Protein AF-A0A959PA75-F1 (afdb_monomer)

Secondary structure (DSSP, 8-state):
---------------------EEEEEEEESS---TT-SEEE---TT--TT-------TTPPSEEEEEEEEEEETTS-B-PPEEEEEEE--EEEEEEEESS---TT-SEEEPP-TT---S-S------TTPPSEEEEEEEEEEETTSPBPPPEEEEEEEPPPEEEEEEEESS---TT-SEEEEPPTT--SS--------TTPPSEEEEEEEEEEETTS-B-PPEEEEEEEPP-EEEEEEEESS---TT-SEE--SEE-BSS-EE------TTPPSEEEEEEEEEEETTSPBPPPEEEEEEEPP--S----TT--S-SSB-SHHHHHHHHHSTT-BS-TTT-SSSSSB-SHHHHHHHHHHTT-B--

Radius of gyration: 45.68 Å; Cα contacts (8 Å, |Δi|>4): 609; chains: 1; bounding box: 95×102×105 Å

Foldseek 3Di:
DDDDDDDDDDPPPPPPPPQFWFPWKFKDKADDPDDPPGHTFDDPGRDHPPDPTDDFPPPPDFAKIKMWMWTATDVGDIDDIDIDIDGQWAFDWKFKDKADDPDPPPGHTFDDPDDDRDPPDDTDDDCPPPAFAKIKMWMWTATPVRDIDPIDIDIDGDQFQWFKKFKDKADDPDDPPGHIDGDDRVDSDPPDDDDDDPPPPDFAKMKMWMWTATPVRDIDDIDIDIDGHHWKWDWKFKDKADDPDPPPHHTQPLWDIGSDIAGLDDDDCPPPDFAKIKMWMWTATPVRDIDDIDIDIDGDHPCPQFPPDLQPLVPPFAREPVSVVVLVVCAQPFQDSSQQSPSNRGSYVVSVVVSVVRHGDGGD

pLDDT: mean 82.26, std 15.4, range [30.56, 97.44]

Nearest PDB structures (foldseek):
  7zn2-assembly1_c  TM=1.995E-01  e=6.484E-03  Escherichia phage T5
  8hqz-assembly1_A  TM=2.188E-01  e=8.418E-03  Escherichia phage DT57C
  8gum-assembly1_B  TM=1.714E-01  e=9.344E-03  Vibrio campbellii ATCC BAA-1116
  8gul-assembly1_B  TM=1.871E-01  e=4.029E-02  Vibrio campbellii ATCC BAA-1116
  6u4z-assembly1_A  TM=4.065E-01  e=2.018E+00  Bacteroides thetaiotaomicron

Mean predicted aligned error: 17.25 Å

Solvent-accessible surface area (backbone atoms only — not comparable to full-atom values): 22768 Å² total; per-residue (Å²): 132,92,82,90,86,82,83,86,81,84,83,76,83,73,81,73,80,70,75,73,39,43,69,45,39,32,36,38,67,72,59,85,75,50,93,95,60,46,53,71,48,93,71,64,90,74,38,55,92,83,63,90,74,90,76,86,69,81,92,63,67,73,44,81,41,39,41,36,37,36,41,23,36,74,88,75,50,69,55,73,76,47,76,46,82,44,75,42,59,51,73,73,45,37,27,35,39,67,76,56,87,74,51,94,91,58,47,50,77,46,89,74,78,88,83,70,68,59,86,90,55,91,78,88,74,87,63,83,94,58,70,48,44,84,42,38,40,36,37,34,41,23,35,76,89,69,48,69,52,75,76,48,76,45,81,44,76,43,80,55,63,62,50,35,31,30,34,44,65,75,58,87,74,52,93,91,58,46,53,74,46,80,52,61,87,87,57,95,62,93,82,73,89,77,91,76,89,64,84,91,63,67,62,44,84,43,38,43,35,37,32,44,24,35,77,85,73,49,66,58,75,74,45,76,46,82,45,74,40,72,64,32,35,69,46,35,30,35,44,64,78,60,86,72,50,93,92,57,48,50,73,52,82,39,60,50,65,29,85,63,71,54,69,58,62,84,80,83,62,83,93,59,72,62,43,84,44,36,46,32,42,30,42,25,30,75,86,72,50,68,52,78,67,47,74,48,80,46,73,44,69,72,87,66,85,55,54,84,47,88,54,38,74,81,70,81,47,46,20,47,73,71,24,50,51,56,42,59,72,46,58,73,36,68,73,50,57,89,60,26,73,81,56,81,47,54,22,45,71,69,26,51,51,56,42,60,73,47,56,75,40,70,51,95

Sequence (364 aa):
MKRIIIMVVTVALAHLANAQIIDQFEYFWDSDPGVGLATAVSIPPGSTLDANIPISTAGLSEGTHQLGTRVKLQGGSWGITRTNLVYVRHINQAEYFWDADPGVGNGTPVTLNTTDLNIDTDLAVSSAGISGGKHQLGIRIKGADGAWSPVRWTTVHVQGEFYEGEYFWDTDPGVGNGVAFTLSSEFQFMDQSISVDNTGLTSGLHKLYMRVRTKNGSFGTTYERSIYIARTIVGGEYFWDTDPGVGNGEPLNTLNAGTTAQTCDVVSTVGIAPGEHYLYVRTVSDDNVWSVPSRIQMTVTPNDIVVGCPGDYNRDGTIDTSDLLIFLGGFGSSGECTVDLNGDFVVDTSDLLMFLSAFGSICE

Structure (mmCIF, N/CA/C/O backbone):
data_AF-A0A959PA75-F1
#
_entry.id   AF-A0A959PA75-F1
#
loop_
_atom_site.group_PDB
_atom_site.id
_atom_site.type_symbol
_atom_site.label_atom_id
_atom_site.label_alt_id
_atom_site.label_comp_id
_atom_site.label_asym_id
_atom_site.label_entity_id
_atom_site.label_seq_id
_atom_site.pdbx_PDB_ins_code
_atom_site.Cartn_x
_atom_site.Cartn_y
_atom_site.Cartn_z
_atom_site.occupancy
_atom_site.B_iso_or_equiv
_atom_site.auth_seq_id
_atom_site.auth_comp_id
_atom_site.auth_asym_id
_atom_site.auth_atom_id
_atom_site.pdbx_PDB_model_num
ATOM 1 N N . MET A 1 1 ? -46.349 81.679 4.095 1.00 34.25 1 MET A N 1
ATOM 2 C CA . MET A 1 1 ? -45.072 81.072 3.653 1.00 34.25 1 MET A CA 1
ATOM 3 C C . MET A 1 1 ? -44.345 80.539 4.883 1.00 34.25 1 MET A C 1
ATOM 5 O O . MET A 1 1 ? -44.161 81.337 5.781 1.00 34.25 1 MET A O 1
ATOM 9 N N . LYS A 1 2 ? -43.989 79.236 4.892 1.00 34.00 2 LYS A N 1
ATOM 10 C CA . LYS A 1 2 ? -42.803 78.582 5.515 1.00 34.00 2 LYS A CA 1
ATOM 11 C C . LYS A 1 2 ? -42.466 78.975 6.988 1.00 34.00 2 LYS A C 1
ATOM 13 O O . LYS A 1 2 ? -42.193 80.130 7.246 1.00 34.00 2 LYS A O 1
ATOM 18 N N . ARG A 1 3 ? -42.337 78.088 7.987 1.00 31.52 3 ARG A N 1
ATOM 19 C CA . ARG A 1 3 ? -41.825 76.703 8.017 1.00 31.52 3 ARG A CA 1
ATOM 20 C C . ARG A 1 3 ? -42.372 75.905 9.214 1.00 31.52 3 ARG A C 1
ATOM 22 O O . ARG A 1 3 ? -42.590 76.445 10.289 1.00 31.52 3 ARG A O 1
ATOM 29 N N . ILE A 1 4 ? -42.484 74.602 8.973 1.00 33.75 4 ILE A N 1
ATOM 30 C CA . ILE A 1 4 ? -42.645 73.476 9.899 1.00 33.75 4 ILE A CA 1
ATOM 31 C C . ILE A 1 4 ? -41.335 73.242 10.666 1.00 33.75 4 ILE A C 1
ATOM 33 O O . ILE A 1 4 ? -40.309 73.132 10.000 1.00 33.75 4 ILE A O 1
ATOM 37 N N . ILE A 1 5 ? -41.400 73.085 11.996 1.00 33.28 5 ILE A N 1
ATOM 38 C CA . ILE A 1 5 ? -40.606 72.134 12.806 1.00 33.28 5 ILE A CA 1
ATOM 39 C C . ILE A 1 5 ? -41.465 71.778 14.036 1.00 33.28 5 ILE A C 1
ATOM 41 O O . ILE A 1 5 ? -41.606 72.602 14.933 1.00 33.28 5 ILE A O 1
ATOM 45 N N . ILE A 1 6 ? -42.041 70.572 14.094 1.00 33.22 6 ILE A N 1
ATOM 46 C CA . ILE A 1 6 ? -42.446 69.953 15.367 1.00 33.22 6 ILE A CA 1
ATOM 47 C C . ILE A 1 6 ? -41.739 68.609 15.456 1.00 33.22 6 ILE A C 1
ATOM 49 O O . ILE A 1 6 ? -41.797 67.780 14.550 1.00 33.22 6 ILE A O 1
ATOM 53 N N . MET A 1 7 ? -41.001 68.492 16.549 1.00 30.56 7 MET A N 1
ATOM 54 C CA . MET A 1 7 ? -40.094 67.425 16.909 1.00 30.56 7 MET A CA 1
ATOM 55 C C . MET A 1 7 ? -40.880 66.198 17.391 1.00 30.56 7 MET A C 1
ATOM 57 O O . MET A 1 7 ? -41.842 66.306 18.147 1.00 30.56 7 MET A O 1
ATOM 61 N N . VAL A 1 8 ? -40.425 65.053 16.896 1.00 35.44 8 VAL A N 1
ATOM 62 C CA . VAL A 1 8 ? -40.714 63.657 17.253 1.00 35.44 8 VAL A CA 1
ATOM 63 C C . VAL A 1 8 ? -40.822 63.436 18.766 1.00 35.44 8 VAL A C 1
ATOM 65 O O . VAL A 1 8 ? -39.946 63.921 19.463 1.00 35.44 8 VAL A O 1
ATOM 68 N N . VAL A 1 9 ? -41.783 62.624 19.237 1.00 32.09 9 VAL A N 1
ATOM 69 C CA . VAL A 1 9 ? -41.516 61.408 20.046 1.00 32.09 9 VAL A CA 1
ATOM 70 C C . VAL A 1 9 ? -42.683 60.428 19.875 1.00 32.09 9 VAL A C 1
ATOM 72 O O . VAL A 1 9 ? -43.736 60.544 20.495 1.00 32.09 9 VAL A O 1
ATOM 75 N N . THR A 1 10 ? -42.475 59.428 19.026 1.00 33.12 10 THR A N 1
ATOM 76 C CA . THR A 1 10 ? -43.203 58.157 19.053 1.00 33.12 10 THR A CA 1
ATOM 77 C C . THR A 1 10 ? -42.831 57.406 20.330 1.00 33.12 10 THR A C 1
ATOM 79 O O . THR A 1 10 ? -41.708 56.915 20.446 1.00 33.12 10 THR A O 1
ATOM 82 N N . VAL A 1 11 ? -43.756 57.294 21.286 1.00 34.91 11 VAL A N 1
ATOM 83 C CA . VAL A 1 11 ? -43.634 56.327 22.387 1.00 34.91 11 VAL A CA 1
ATOM 84 C C . VAL A 1 11 ? -43.935 54.950 21.804 1.00 34.91 11 VAL A C 1
ATOM 86 O O . VAL A 1 11 ? -45.083 54.521 21.718 1.00 34.91 11 VAL A O 1
ATOM 89 N N . ALA A 1 12 ? -42.886 54.275 21.344 1.00 34.62 12 ALA A N 1
ATOM 90 C CA . ALA A 1 12 ? -42.926 52.844 21.122 1.00 34.62 12 ALA A CA 1
ATOM 91 C C . ALA A 1 12 ? -43.081 52.174 22.496 1.00 34.62 12 ALA A C 1
ATOM 93 O O . ALA A 1 12 ? -42.126 52.120 23.270 1.00 34.62 12 ALA A O 1
ATOM 94 N N . LEU A 1 13 ? -44.281 51.672 22.815 1.00 37.75 13 LEU A N 1
ATOM 95 C CA . LEU A 1 13 ? -44.441 50.648 23.850 1.00 37.75 13 LEU A CA 1
ATOM 96 C C . LEU A 1 13 ? -43.774 49.363 23.339 1.00 37.75 13 LEU A C 1
ATOM 98 O O . LEU A 1 13 ? -44.429 48.444 22.848 1.00 37.75 13 LEU A O 1
ATOM 102 N N . ALA A 1 14 ? -42.448 49.313 23.434 1.00 37.53 14 ALA A N 1
ATOM 103 C CA . ALA A 1 14 ? -41.715 48.066 23.387 1.00 37.53 14 ALA A CA 1
ATOM 104 C C . ALA A 1 14 ? -42.062 47.307 24.673 1.00 37.53 14 ALA A C 1
ATOM 106 O O . ALA A 1 14 ? -41.516 47.586 25.739 1.00 37.53 14 ALA A O 1
ATOM 107 N N . HIS A 1 15 ? -42.998 46.360 24.583 1.00 36.75 15 HIS A N 1
ATOM 108 C CA . HIS A 1 15 ? -43.079 45.281 25.560 1.00 36.75 15 HIS A CA 1
ATOM 109 C C . HIS A 1 15 ? -41.817 44.434 25.376 1.00 36.75 15 HIS A C 1
ATOM 111 O O . HIS A 1 15 ? -41.808 43.451 24.639 1.00 36.75 15 HIS A O 1
ATOM 117 N N . LEU A 1 16 ? -40.722 44.872 25.999 1.00 38.12 16 LEU A N 1
ATOM 118 C CA . LEU A 1 16 ? -39.560 44.036 26.233 1.00 38.12 16 LEU A CA 1
ATOM 119 C C . LEU A 1 16 ? -40.038 42.913 27.152 1.00 38.12 16 LEU A C 1
ATOM 121 O O . LEU A 1 16 ? -40.229 43.112 28.352 1.00 38.12 16 LEU A O 1
ATOM 125 N N . ALA A 1 17 ? -40.289 41.743 26.572 1.00 40.31 17 ALA A N 1
ATOM 126 C CA . ALA A 1 17 ? -40.332 40.506 27.327 1.00 40.31 17 ALA A CA 1
ATOM 127 C C . ALA A 1 17 ? -38.925 40.298 27.902 1.00 40.31 17 ALA A C 1
ATOM 129 O O . ALA A 1 17 ? -38.061 39.699 27.266 1.00 40.31 17 ALA A O 1
ATOM 130 N N . ASN A 1 18 ? -38.664 40.880 29.072 1.00 50.81 18 ASN A N 1
ATOM 131 C CA . ASN A 1 18 ? -37.459 40.576 29.823 1.00 50.81 18 ASN A CA 1
ATOM 132 C C . ASN A 1 18 ? -37.540 39.096 30.192 1.00 50.81 18 ASN A C 1
ATOM 134 O O . ASN A 1 18 ? -38.489 38.674 30.860 1.00 50.81 18 ASN A O 1
ATOM 138 N N . ALA A 1 19 ? -36.562 38.308 29.748 1.00 51.91 19 ALA A N 1
ATOM 139 C CA . ALA A 1 19 ? -36.342 36.989 30.315 1.00 51.91 19 ALA A CA 1
ATOM 140 C C . ALA A 1 19 ? -36.266 37.144 31.843 1.00 51.91 19 ALA A C 1
ATOM 142 O O . ALA A 1 19 ? -35.613 38.064 32.338 1.00 51.91 19 ALA A O 1
ATOM 143 N N . GLN A 1 20 ? -36.986 36.308 32.591 1.00 61.38 20 GLN A N 1
ATOM 144 C CA . GLN A 1 20 ? -36.975 36.370 34.051 1.00 61.38 20 GLN A CA 1
ATOM 145 C C . GLN A 1 20 ? -35.588 35.961 34.554 1.00 61.38 20 GLN A C 1
ATOM 147 O O . GLN A 1 20 ? -35.264 34.777 34.604 1.00 61.38 20 GLN A O 1
ATOM 152 N N . ILE A 1 21 ? -34.764 36.957 34.885 1.00 69.62 21 ILE A N 1
ATOM 153 C CA . ILE A 1 21 ? -33.418 36.753 35.418 1.00 69.62 21 ILE A CA 1
ATOM 154 C C . ILE A 1 21 ? -33.535 36.279 36.866 1.00 69.62 21 ILE A C 1
ATOM 156 O O . ILE A 1 21 ? -34.189 36.924 37.696 1.00 69.62 21 ILE A O 1
ATOM 160 N N . ILE A 1 22 ? -32.891 35.151 37.156 1.00 76.25 22 ILE A N 1
ATOM 161 C CA . ILE A 1 22 ? -32.840 34.572 38.495 1.00 76.25 22 ILE A CA 1
ATOM 162 C C . ILE A 1 22 ? -31.683 35.218 39.269 1.00 76.25 22 ILE A C 1
ATOM 164 O O . ILE A 1 22 ? -30.554 35.268 38.787 1.00 76.25 22 ILE A O 1
ATOM 168 N N . ASP A 1 23 ? -31.984 35.719 40.466 1.00 80.44 23 ASP A N 1
ATOM 169 C CA . ASP A 1 23 ? -31.035 36.342 41.397 1.00 80.44 23 ASP A CA 1
ATOM 170 C C . ASP A 1 23 ? -30.518 35.325 42.429 1.00 80.44 23 ASP A C 1
ATOM 172 O O . ASP A 1 23 ? -29.339 35.318 42.771 1.00 80.44 23 ASP A O 1
ATOM 176 N N . GLN A 1 24 ? -31.390 34.428 42.913 1.00 85.75 24 GLN A N 1
ATOM 177 C CA . GLN A 1 24 ? -31.031 33.369 43.867 1.00 85.75 24 GLN A CA 1
ATOM 178 C C . GLN A 1 24 ? -31.819 32.082 43.601 1.00 85.75 24 GLN A C 1
ATOM 180 O O . GLN A 1 24 ? -32.957 32.126 43.130 1.00 85.75 24 GLN A O 1
ATOM 185 N N . PHE A 1 25 ? -31.236 30.940 43.957 1.00 88.25 25 PHE A N 1
ATOM 186 C CA . PHE A 1 25 ? -31.889 29.633 43.971 1.00 88.25 25 PHE A CA 1
ATOM 187 C C . PHE A 1 25 ? -31.701 29.001 45.349 1.00 88.25 25 PHE A C 1
ATOM 189 O O . PHE A 1 25 ? -30.606 29.063 45.911 1.00 88.25 25 PHE A O 1
ATOM 196 N N . GLU A 1 26 ? -32.743 28.372 45.883 1.00 92.38 26 GLU A N 1
ATOM 197 C CA . GLU A 1 26 ? -32.623 27.550 47.084 1.00 92.38 26 GLU A CA 1
ATOM 198 C C . GLU A 1 26 ? -33.410 26.244 46.969 1.00 92.38 26 GLU A C 1
ATOM 200 O O . GLU A 1 26 ? -34.417 26.160 46.253 1.00 92.38 26 GLU A O 1
ATOM 205 N N . TYR A 1 27 ? -32.946 25.231 47.697 1.00 93.00 27 TYR A N 1
ATOM 206 C CA . TYR A 1 27 ? -33.611 23.940 47.813 1.00 93.00 27 TYR A CA 1
ATOM 207 C C . TYR A 1 27 ? -33.681 23.459 49.262 1.00 93.00 27 TYR A C 1
ATOM 209 O O . TYR A 1 27 ? -32.894 23.874 50.113 1.00 93.00 27 TYR A O 1
ATOM 217 N N . PHE A 1 28 ? -34.622 22.561 49.536 1.00 94.06 28 PHE A N 1
ATOM 218 C CA . PHE A 1 28 ? -34.744 21.857 50.809 1.00 94.06 28 PHE A CA 1
ATOM 219 C C . PHE A 1 28 ? -35.228 20.423 50.591 1.00 94.06 28 PHE A C 1
ATOM 221 O O . PHE A 1 28 ? -35.839 20.108 49.567 1.00 94.06 28 PHE A O 1
ATOM 228 N N . TRP A 1 29 ? -34.977 19.573 51.584 1.00 94.06 29 TRP A N 1
ATOM 229 C CA . TRP A 1 29 ? -35.442 18.193 51.624 1.00 94.06 29 TRP A CA 1
ATOM 230 C C . TRP A 1 29 ? -36.510 18.024 52.708 1.00 94.06 29 TRP A C 1
ATOM 232 O O . TRP A 1 29 ? -36.320 18.454 53.845 1.00 94.06 29 TRP A O 1
ATOM 242 N N . ASP A 1 30 ? -37.622 17.395 52.334 1.00 94.44 30 ASP A N 1
ATOM 243 C CA . ASP A 1 30 ? -38.766 16.957 53.147 1.00 94.44 30 ASP A CA 1
ATOM 244 C C . ASP A 1 30 ? -39.592 18.058 53.829 1.00 94.44 30 ASP A C 1
ATOM 246 O O . ASP A 1 30 ? -40.804 18.118 53.629 1.00 94.44 30 ASP A O 1
ATOM 250 N N . SER A 1 31 ? -38.973 18.939 54.614 1.00 94.69 31 SER A N 1
ATOM 251 C CA . SER A 1 31 ? -39.661 20.020 55.326 1.00 94.69 31 SER A CA 1
ATOM 252 C C . SER A 1 31 ? -39.203 21.384 54.821 1.00 94.69 31 SER A C 1
ATOM 254 O O . SER A 1 31 ? -38.010 21.675 54.831 1.00 94.69 31 SER A O 1
ATOM 256 N N . ASP A 1 32 ? -40.149 22.247 54.433 1.00 94.38 32 ASP A N 1
ATOM 257 C CA . ASP A 1 32 ? -39.856 23.625 54.011 1.00 94.38 32 ASP A CA 1
ATOM 258 C C . ASP A 1 32 ? -39.450 24.472 55.232 1.00 94.38 32 ASP A C 1
ATOM 260 O O . ASP A 1 32 ? -40.279 24.673 56.126 1.00 94.38 32 ASP A O 1
ATOM 264 N N . PRO A 1 33 ? -38.207 24.988 55.305 1.00 93.94 33 PRO A N 1
ATOM 265 C CA . PRO A 1 33 ? -37.769 25.837 56.414 1.00 93.94 33 PRO A CA 1
ATOM 266 C C . PRO A 1 33 ? -38.348 27.259 56.343 1.00 93.94 33 PRO A C 1
ATOM 268 O O . PRO A 1 33 ? -38.128 28.059 57.250 1.00 93.94 33 PRO A O 1
ATOM 271 N N . GLY A 1 34 ? -39.089 27.588 55.283 1.00 90.94 34 GLY A N 1
ATOM 272 C CA . GLY A 1 34 ? -39.601 28.922 55.011 1.00 90.94 34 GLY A CA 1
ATOM 273 C C . GLY A 1 34 ? -38.724 29.693 54.027 1.00 90.94 34 GLY A C 1
ATOM 274 O O . GLY A 1 34 ? -37.558 29.374 53.801 1.00 90.94 34 GLY A O 1
ATOM 275 N N . VAL A 1 35 ? -39.327 30.702 53.400 1.00 90.25 35 VAL A N 1
ATOM 276 C CA . VAL A 1 35 ? -38.762 31.462 52.275 1.00 90.25 35 VAL A CA 1
ATOM 277 C C . VAL A 1 35 ? -37.456 32.174 52.645 1.00 90.25 35 VAL A C 1
ATOM 279 O O . VAL A 1 35 ? -37.433 32.972 53.579 1.00 90.25 35 VAL A O 1
ATOM 282 N N . GLY A 1 36 ? -36.387 31.926 51.880 1.00 88.81 36 GLY A N 1
ATOM 283 C CA . GLY A 1 36 ? -35.054 32.497 52.091 1.00 88.81 36 GLY A CA 1
ATOM 284 C C . GLY A 1 36 ? -34.248 31.857 53.226 1.00 88.81 36 GLY A C 1
ATOM 285 O O . GLY A 1 36 ? -33.209 32.401 53.597 1.00 88.81 36 GLY A O 1
ATOM 286 N N . LEU A 1 37 ? -34.738 30.756 53.803 1.00 91.44 37 LEU A N 1
ATOM 287 C CA . LEU A 1 37 ? -34.097 30.022 54.900 1.00 91.44 37 LEU A CA 1
ATOM 288 C C . LEU A 1 37 ? -33.627 28.622 54.483 1.00 91.44 37 LEU A C 1
ATOM 290 O O . LEU A 1 37 ? -33.140 27.868 55.326 1.00 91.44 37 LEU A O 1
ATOM 294 N N . ALA A 1 38 ? -33.801 28.250 53.212 1.00 93.62 38 ALA A N 1
ATOM 295 C CA . ALA A 1 38 ? -33.387 26.950 52.708 1.00 93.62 38 ALA A CA 1
ATOM 296 C C . ALA A 1 38 ? -31.920 26.973 52.246 1.00 93.62 38 ALA A C 1
ATOM 298 O O . ALA A 1 38 ? -31.205 27.968 52.393 1.00 93.62 38 ALA A O 1
ATOM 299 N N . THR A 1 39 ? -31.430 25.852 51.716 1.00 91.25 39 THR A N 1
ATOM 300 C CA . THR A 1 39 ? -30.047 25.755 51.247 1.00 91.25 39 THR A CA 1
ATOM 301 C C . THR A 1 39 ? -29.888 26.536 49.946 1.00 91.25 39 THR A C 1
ATOM 303 O O . THR A 1 39 ? -30.399 26.132 48.902 1.00 91.25 39 THR A O 1
ATOM 306 N N . ALA A 1 40 ? -29.172 27.660 50.006 1.00 89.31 40 ALA A N 1
ATOM 307 C CA . ALA A 1 40 ? -28.887 28.487 48.840 1.00 89.31 40 ALA A CA 1
ATOM 308 C C . ALA A 1 40 ? -27.841 27.829 47.924 1.00 89.31 40 ALA A C 1
ATOM 310 O O . ALA A 1 40 ? -26.801 27.363 48.393 1.00 89.31 40 ALA A O 1
ATOM 311 N N . VAL A 1 41 ? -28.091 27.849 46.613 1.00 85.19 41 VAL A N 1
ATOM 312 C CA . VAL A 1 41 ? -27.133 27.416 45.585 1.00 85.19 41 VAL A CA 1
ATOM 313 C C . VAL A 1 41 ? -26.714 28.626 44.765 1.00 85.19 41 VAL A C 1
ATOM 315 O O . VAL A 1 41 ? -27.553 29.395 44.291 1.00 85.19 41 VAL A O 1
ATOM 318 N N . SER A 1 42 ? -25.403 28.801 44.609 1.00 80.00 42 SER A N 1
ATOM 319 C CA . SER A 1 42 ? -24.852 29.867 43.776 1.00 80.00 42 SER A CA 1
ATOM 320 C C . SER A 1 42 ? -25.138 29.575 42.304 1.00 80.00 42 SER A C 1
ATOM 322 O O . SER A 1 42 ? -24.831 28.489 41.815 1.00 80.00 42 SER A O 1
ATOM 324 N N . ILE A 1 43 ? -25.708 30.550 41.601 1.00 76.50 43 ILE A N 1
ATOM 325 C CA . ILE A 1 43 ? -26.001 30.480 40.168 1.00 76.50 43 ILE A CA 1
ATOM 326 C C . ILE A 1 43 ? -25.267 31.615 39.435 1.00 76.50 43 ILE A C 1
ATOM 328 O O . ILE A 1 43 ? -25.109 32.701 40.001 1.00 76.50 43 ILE A O 1
ATOM 332 N N . PRO A 1 44 ? -24.806 31.410 38.188 1.00 74.94 44 PRO A N 1
ATOM 333 C CA . PRO A 1 44 ? -24.185 32.477 37.407 1.00 74.94 44 PRO A CA 1
ATOM 334 C C . PRO A 1 44 ? -25.122 33.689 37.224 1.00 74.94 44 PRO A C 1
ATOM 336 O O . PRO A 1 44 ? -26.314 33.497 36.956 1.00 74.94 44 PRO A O 1
ATOM 339 N N . PRO A 1 45 ? -24.623 34.938 37.308 1.00 66.94 45 PRO A N 1
ATOM 340 C CA . PRO A 1 45 ? -25.433 36.124 37.038 1.00 66.94 45 PRO A CA 1
ATOM 341 C C . PRO A 1 45 ? -26.050 36.077 35.634 1.00 66.94 45 PRO A C 1
ATOM 343 O O . PRO A 1 45 ? -25.347 35.820 34.658 1.00 66.94 45 PRO A O 1
ATOM 346 N N . GLY A 1 46 ? -27.356 36.335 35.523 1.00 66.06 46 GLY A N 1
ATOM 347 C CA . GLY A 1 46 ? -28.069 36.269 34.239 1.00 66.06 46 GLY A CA 1
ATOM 348 C C . GLY A 1 46 ? -28.590 34.877 33.859 1.00 66.06 46 GLY A C 1
ATOM 349 O O . GLY A 1 46 ? -29.101 34.719 32.752 1.00 66.06 46 GLY A O 1
ATOM 350 N N . SER A 1 47 ? -28.482 33.882 34.749 1.00 67.50 47 SER A N 1
ATOM 351 C CA . SER A 1 47 ? -29.013 32.532 34.511 1.00 67.50 47 SER A CA 1
ATOM 352 C C . SER A 1 47 ? -30.525 32.537 34.256 1.00 67.50 47 SER A C 1
ATOM 354 O O . SER A 1 47 ? -31.286 33.266 34.900 1.00 67.50 47 SER A O 1
ATOM 356 N N . THR A 1 48 ? -30.954 31.683 33.327 1.00 67.62 48 THR A N 1
ATOM 357 C CA . THR A 1 48 ? -32.361 31.368 33.047 1.00 67.62 48 THR A CA 1
ATOM 358 C C . THR A 1 48 ? -32.782 30.084 33.777 1.00 67.62 48 THR A C 1
ATOM 360 O O . THR A 1 48 ? -31.965 29.417 34.411 1.00 67.62 48 THR A O 1
ATOM 363 N N . LEU A 1 49 ? -34.069 29.723 33.694 1.00 61.59 49 LEU A N 1
ATOM 364 C CA . LEU A 1 49 ? -34.656 28.553 34.370 1.00 61.59 49 LEU A CA 1
ATOM 365 C C . LEU A 1 49 ? -34.092 27.191 33.900 1.00 61.59 49 LEU A C 1
ATOM 367 O O . LEU A 1 49 ? -34.338 26.190 34.563 1.00 61.59 49 LEU A O 1
ATOM 371 N N . ASP A 1 50 ? -33.319 27.155 32.810 1.00 60.06 50 ASP A N 1
ATOM 372 C CA . ASP A 1 50 ? -32.758 25.928 32.216 1.00 60.06 50 ASP A CA 1
ATOM 373 C C . ASP A 1 50 ? -31.328 25.607 32.699 1.00 60.06 50 ASP A C 1
ATOM 375 O O . ASP A 1 50 ? -30.615 24.806 32.094 1.00 60.06 50 ASP A O 1
ATOM 379 N N . ALA A 1 51 ? -30.870 26.236 33.784 1.00 63.19 51 ALA A N 1
ATOM 380 C CA . ALA A 1 51 ? -29.572 25.919 34.368 1.00 63.19 51 ALA A CA 1
ATOM 381 C C . ALA A 1 51 ? -29.573 24.508 34.988 1.00 63.19 51 ALA A C 1
ATOM 383 O O . ALA A 1 51 ? -30.455 24.161 35.774 1.00 63.19 51 ALA A O 1
ATOM 384 N N . ASN A 1 52 ? -28.549 23.707 34.678 1.00 68.88 52 ASN A N 1
ATOM 385 C CA . ASN A 1 52 ? -28.320 22.424 35.339 1.00 68.88 52 ASN A CA 1
ATOM 386 C C . ASN A 1 52 ? -27.726 22.686 36.736 1.00 68.88 52 ASN A C 1
ATOM 388 O O . ASN A 1 52 ? -26.524 22.915 36.872 1.00 68.88 52 ASN A O 1
ATOM 392 N N . ILE A 1 53 ? -28.582 22.759 37.758 1.00 74.38 53 ILE A N 1
ATOM 393 C CA . ILE A 1 53 ? -28.189 23.118 39.128 1.00 74.38 53 ILE A CA 1
ATOM 394 C C . ILE A 1 53 ? -27.884 21.836 39.918 1.00 74.38 53 ILE A C 1
ATOM 396 O O . ILE A 1 53 ? -28.794 21.026 40.109 1.00 74.38 53 ILE A O 1
ATOM 400 N N . PRO A 1 54 ? -26.648 21.638 40.415 1.00 74.19 54 PRO A N 1
ATOM 401 C CA . PRO A 1 54 ? -26.324 20.477 41.234 1.00 74.19 54 PRO A CA 1
ATOM 402 C C . PRO A 1 54 ? -27.013 20.584 42.602 1.00 74.19 54 PRO A C 1
ATOM 404 O O . PRO A 1 54 ? -26.840 21.568 43.323 1.00 74.19 54 PRO A O 1
ATOM 407 N N . ILE A 1 55 ? -27.791 19.563 42.966 1.00 82.75 55 ILE A N 1
ATOM 408 C CA . ILE A 1 55 ? -28.479 19.458 44.259 1.00 82.75 55 ILE A CA 1
ATOM 409 C C . ILE A 1 55 ? -27.817 18.350 45.068 1.00 82.75 55 ILE A C 1
ATOM 411 O O . ILE A 1 55 ? -27.846 17.188 44.670 1.00 82.75 55 ILE A O 1
ATOM 415 N N . SER A 1 56 ? -27.240 18.697 46.218 1.00 82.06 56 SER A N 1
ATOM 416 C CA . SER A 1 56 ? -26.606 17.697 47.074 1.00 82.06 56 SER A CA 1
ATOM 417 C C . SER A 1 56 ? -27.651 16.825 47.776 1.00 82.06 56 SER A C 1
ATOM 419 O O . SER A 1 56 ? -28.608 17.330 48.374 1.00 82.06 56 SER A O 1
ATOM 421 N N . THR A 1 57 ? -27.420 15.513 47.754 1.00 78.25 57 THR A N 1
ATOM 422 C CA . THR A 1 57 ? -28.156 14.501 48.531 1.00 78.25 57 THR A CA 1
ATOM 423 C C . THR A 1 57 ? -27.380 14.042 49.770 1.00 78.25 57 THR A C 1
ATOM 425 O O . THR A 1 57 ? -27.737 13.043 50.396 1.00 78.25 57 THR A O 1
ATOM 428 N N . ALA A 1 58 ? -26.284 14.725 50.118 1.00 77.94 58 ALA A N 1
ATOM 429 C CA . ALA A 1 58 ? -25.443 14.345 51.244 1.00 77.94 58 ALA A CA 1
ATOM 430 C C . ALA A 1 58 ? -26.232 14.380 52.564 1.00 77.94 58 ALA A C 1
ATOM 432 O O . ALA A 1 58 ? -26.938 15.342 52.859 1.00 77.94 58 ALA A O 1
ATOM 433 N N . GLY A 1 59 ? -26.095 13.324 53.368 1.00 78.06 59 GLY A N 1
ATOM 434 C CA . GLY A 1 59 ? -26.758 13.207 54.670 1.00 78.06 59 GLY A CA 1
ATOM 435 C C . GLY A 1 59 ? -28.210 12.717 54.631 1.00 78.06 59 GLY A C 1
ATOM 436 O O . GLY A 1 59 ? -28.781 12.495 55.696 1.00 78.06 59 GLY A O 1
ATOM 437 N N . LEU A 1 60 ? -28.799 12.499 53.450 1.00 81.94 60 LEU A N 1
ATOM 438 C CA . LEU A 1 60 ? -30.117 11.871 53.332 1.00 81.94 60 LEU A CA 1
ATOM 439 C C . LEU A 1 60 ? -30.031 10.359 53.544 1.00 81.94 60 LEU A C 1
ATOM 441 O O . LEU A 1 60 ? -29.073 9.713 53.117 1.00 81.94 60 LEU A O 1
ATOM 445 N N . SER A 1 61 ? -31.050 9.785 54.179 1.00 81.75 61 SER A N 1
ATOM 446 C CA . SER A 1 61 ? -31.229 8.333 54.264 1.00 81.75 61 SER A CA 1
ATOM 447 C C . SER A 1 61 ? -31.596 7.723 52.906 1.00 81.75 61 SER A C 1
ATOM 449 O O . SER A 1 61 ? -31.949 8.426 51.966 1.00 81.75 61 SER A O 1
ATOM 451 N N . GLU A 1 62 ? -31.528 6.396 52.791 1.00 77.69 62 GLU A N 1
ATOM 452 C CA . GLU A 1 62 ? -32.154 5.701 51.661 1.00 77.69 62 GLU A CA 1
ATOM 453 C C . GLU A 1 62 ? -33.680 5.833 51.755 1.00 77.69 62 GLU A C 1
ATOM 455 O O . GLU A 1 62 ? -34.258 5.640 52.828 1.00 77.69 62 GLU A O 1
ATOM 460 N N . GLY A 1 63 ? -34.339 6.156 50.643 1.00 79.25 63 GLY A N 1
ATOM 461 C CA . GLY A 1 63 ? -35.790 6.309 50.611 1.00 79.25 63 GLY A CA 1
ATOM 462 C C . GLY A 1 63 ? -36.284 7.407 49.680 1.00 79.25 63 GLY A C 1
ATOM 463 O O . GLY A 1 63 ? -35.527 8.034 48.944 1.00 79.25 63 GLY A O 1
ATOM 464 N N . THR A 1 64 ? -37.600 7.619 49.693 1.00 86.69 64 THR A N 1
ATOM 465 C CA . THR A 1 64 ? -38.225 8.712 48.939 1.00 86.69 64 THR A CA 1
ATOM 466 C C . THR A 1 64 ? -38.181 9.981 49.776 1.00 86.69 64 THR A C 1
ATOM 468 O O . THR A 1 64 ? -38.775 10.014 50.850 1.00 86.69 64 THR A O 1
ATOM 471 N N . HIS A 1 65 ? -37.533 11.014 49.251 1.00 87.88 65 HIS A N 1
ATOM 472 C CA . HIS A 1 65 ? -37.466 12.346 49.836 1.00 87.88 65 HIS A CA 1
ATOM 473 C C . HIS A 1 65 ? -38.212 13.351 48.953 1.00 87.88 65 HIS A C 1
ATOM 475 O O . HIS A 1 65 ? -38.259 13.211 47.727 1.00 87.88 65 HIS A O 1
ATOM 481 N N . GLN A 1 66 ? -38.804 14.379 49.557 1.00 94.25 66 GLN A N 1
ATOM 482 C CA . GLN A 1 66 ? -39.417 15.481 48.818 1.00 94.25 66 GLN A CA 1
ATOM 483 C C . GLN A 1 66 ? -38.391 16.597 48.610 1.00 94.25 66 GLN A C 1
ATOM 485 O O . GLN A 1 66 ? -37.995 17.266 49.557 1.00 94.25 66 GLN A O 1
ATOM 490 N N . LEU A 1 67 ? -37.984 16.827 47.364 1.00 93.94 67 LEU A N 1
ATOM 491 C CA . LEU A 1 67 ? -37.159 17.965 46.978 1.00 93.94 67 LEU A CA 1
ATOM 492 C C . LEU A 1 67 ? -38.049 19.180 46.734 1.00 93.94 67 LEU A C 1
ATOM 494 O O . LEU A 1 67 ? -38.804 19.197 45.761 1.00 93.94 67 LEU A O 1
ATOM 498 N N . GLY A 1 68 ? -37.935 20.201 47.575 1.00 93.00 68 GLY A N 1
ATOM 499 C CA . GLY A 1 68 ? -38.491 21.524 47.317 1.00 93.00 68 GLY A CA 1
ATOM 500 C C . GLY A 1 68 ? -37.451 22.441 46.685 1.00 93.00 68 GLY A C 1
ATOM 501 O O . GLY A 1 68 ? -36.330 22.518 47.175 1.00 93.00 68 GLY A O 1
ATOM 502 N N . THR A 1 69 ? -37.808 23.157 45.620 1.00 92.00 69 THR A N 1
ATOM 503 C CA . THR A 1 69 ? -36.961 24.183 44.994 1.00 92.00 69 THR A CA 1
ATOM 504 C C . THR A 1 69 ? -37.741 25.468 44.768 1.00 92.00 69 THR A C 1
ATOM 506 O O . THR A 1 69 ? -38.941 25.448 44.474 1.00 92.00 69 THR A O 1
ATOM 509 N N . ARG A 1 70 ? -37.065 26.611 44.894 1.00 90.19 70 ARG A N 1
ATOM 510 C CA . ARG A 1 70 ? -37.618 27.911 44.499 1.00 90.19 70 ARG A CA 1
ATOM 511 C C . ARG A 1 70 ? -36.525 28.890 44.108 1.00 90.19 70 ARG A C 1
ATOM 513 O O . ARG A 1 70 ? -35.370 28.775 44.509 1.00 90.19 70 ARG A O 1
ATOM 520 N N . VAL A 1 71 ? -36.930 29.865 43.305 1.00 88.75 71 VAL A N 1
ATOM 521 C CA . VAL A 1 71 ? -36.058 30.890 42.732 1.00 88.75 71 VAL A CA 1
ATOM 522 C C . VAL A 1 71 ? -36.500 32.272 43.180 1.00 88.75 71 VAL A C 1
ATOM 524 O O . VAL A 1 71 ? -37.696 32.537 43.309 1.00 88.75 71 VAL A O 1
ATOM 527 N N . LYS A 1 72 ? -35.543 33.167 43.389 1.00 86.62 72 LYS A N 1
ATOM 528 C CA . LYS A 1 72 ? -35.775 34.587 43.634 1.00 86.62 72 LYS A CA 1
ATOM 529 C C . LYS A 1 72 ? -35.475 35.356 42.361 1.00 86.62 72 LYS A C 1
ATOM 531 O O . LYS A 1 72 ? -34.400 35.200 41.788 1.00 86.62 72 LYS A O 1
ATOM 536 N N . LEU A 1 73 ? -36.421 36.172 41.916 1.00 83.12 73 LEU A N 1
ATOM 537 C CA . LEU A 1 73 ? -36.257 36.986 40.715 1.00 83.12 73 LEU A CA 1
ATOM 538 C C . LEU A 1 73 ? -35.532 38.297 41.025 1.00 83.12 73 LEU A C 1
ATOM 540 O O . LEU A 1 73 ? -35.606 38.819 42.145 1.00 83.12 73 LEU A O 1
ATOM 544 N N . GLN A 1 74 ? -34.906 38.873 39.998 1.00 76.06 74 GLN A N 1
ATOM 545 C CA . GLN A 1 74 ? -34.407 40.246 40.035 1.00 76.06 74 GLN A CA 1
ATOM 546 C C . GLN A 1 74 ? -35.565 41.202 40.391 1.00 76.06 74 GLN A C 1
ATOM 548 O O . GLN A 1 74 ? -36.528 41.339 39.640 1.00 76.06 74 GLN A O 1
ATOM 553 N N . GLY A 1 75 ? -35.512 41.811 41.579 1.00 73.19 75 GLY A N 1
ATOM 554 C CA . GLY A 1 75 ? -36.641 42.540 42.185 1.00 73.19 75 GLY A CA 1
ATOM 555 C C . GLY A 1 75 ? -37.061 42.012 43.562 1.00 73.19 75 GLY A C 1
ATOM 556 O O . GLY A 1 75 ? -37.906 42.609 44.222 1.00 73.19 75 GLY A O 1
ATOM 557 N N . GLY A 1 76 ? -36.449 40.920 44.030 1.00 81.00 76 GLY A N 1
ATOM 558 C CA . GLY A 1 76 ? -36.490 40.504 45.433 1.00 81.00 76 GLY A CA 1
ATOM 559 C C . GLY A 1 76 ? -37.609 39.531 45.803 1.00 81.00 76 GLY A C 1
ATOM 560 O O . GLY A 1 76 ? -37.615 39.021 46.922 1.00 81.00 76 GLY A O 1
ATOM 561 N N . SER A 1 77 ? -38.529 39.254 44.879 1.00 83.94 77 SER A N 1
ATOM 562 C CA . SER A 1 77 ? -39.657 38.350 45.113 1.00 83.94 77 SER A CA 1
ATOM 563 C C . SER A 1 77 ? -39.268 36.898 44.853 1.00 83.94 77 SER A C 1
ATOM 565 O O . SER A 1 77 ? -38.673 36.577 43.822 1.00 83.94 77 SER A O 1
ATOM 567 N N . TRP A 1 78 ? -39.642 36.020 45.781 1.00 88.06 78 TRP A N 1
ATOM 568 C CA . TRP A 1 78 ? -39.536 34.576 45.606 1.00 88.06 78 TRP A CA 1
ATOM 569 C C . TRP A 1 78 ? -40.697 34.049 44.764 1.00 88.06 78 TRP A C 1
ATOM 571 O O . TRP A 1 78 ? -41.845 34.455 44.943 1.00 88.06 78 TRP A O 1
ATOM 581 N N . GLY A 1 79 ? -40.379 33.157 43.829 1.00 84.44 79 GLY A N 1
ATOM 582 C CA . GLY A 1 79 ? -41.353 32.419 43.038 1.00 84.44 79 GLY A CA 1
ATOM 583 C C . GLY A 1 79 ? -42.033 31.304 43.835 1.00 84.44 79 GLY A C 1
ATOM 584 O O . GLY A 1 79 ? -41.781 31.105 45.023 1.00 84.44 79 GLY A O 1
ATOM 585 N N . ILE A 1 80 ? -42.895 30.552 43.152 1.00 85.00 80 ILE A N 1
ATOM 586 C CA . ILE A 1 80 ? -43.568 29.387 43.736 1.00 85.00 80 ILE A CA 1
ATOM 587 C C . ILE A 1 80 ? -42.562 28.290 44.103 1.00 85.00 80 ILE A C 1
ATOM 589 O O . ILE A 1 80 ? -41.618 28.031 43.353 1.00 85.00 80 ILE A O 1
ATOM 593 N N . THR A 1 81 ? -42.802 27.607 45.222 1.00 92.06 81 THR A N 1
ATOM 594 C CA . THR A 1 81 ? -42.088 26.369 45.549 1.00 92.06 81 THR A CA 1
ATOM 595 C C . THR A 1 81 ? -42.563 25.256 44.623 1.00 92.06 81 THR A C 1
ATOM 597 O O . THR A 1 81 ? -43.758 24.965 44.554 1.00 92.06 81 THR A O 1
ATOM 600 N N . ARG A 1 82 ? -41.627 24.617 43.922 1.00 90.00 82 ARG A N 1
ATOM 601 C CA . ARG A 1 82 ? -41.868 23.370 43.194 1.00 90.00 82 ARG A CA 1
ATOM 602 C C . ARG A 1 82 ? -41.383 22.211 44.043 1.00 90.00 82 ARG A C 1
ATOM 604 O O . ARG A 1 82 ? -40.273 22.261 44.558 1.00 90.00 82 ARG A O 1
ATOM 611 N N . THR A 1 83 ? -42.200 21.175 44.170 1.00 91.31 83 THR A N 1
ATOM 612 C CA . THR A 1 83 ? -41.827 19.954 44.881 1.00 91.31 83 THR A CA 1
ATOM 613 C C . THR A 1 83 ? -41.792 18.772 43.925 1.00 91.31 83 THR A C 1
ATOM 615 O O . THR A 1 83 ? -42.695 18.593 43.111 1.00 91.31 83 THR A O 1
ATOM 618 N N . ASN A 1 84 ? -40.742 17.963 44.026 1.00 88.75 84 ASN A N 1
ATOM 619 C CA . ASN A 1 84 ? -40.593 16.699 43.314 1.00 88.75 84 ASN A CA 1
ATOM 620 C C . ASN A 1 84 ? -40.250 15.601 44.320 1.00 88.75 84 ASN A C 1
ATOM 622 O O . ASN A 1 84 ? -39.555 15.853 45.299 1.00 88.75 84 ASN A O 1
ATOM 626 N N . LEU A 1 85 ? -40.715 14.377 44.082 1.00 88.56 85 LEU A N 1
ATOM 627 C CA . LEU A 1 85 ? -40.260 13.222 44.852 1.00 88.56 85 LEU A CA 1
ATOM 628 C C . LEU A 1 85 ? -38.998 12.660 44.201 1.00 88.56 85 LEU A C 1
ATOM 630 O O . LEU A 1 85 ? -38.990 12.388 43.001 1.00 88.56 85 LEU A O 1
ATOM 634 N N . VAL A 1 86 ? -37.948 12.483 44.996 1.00 84.81 86 VAL A N 1
ATOM 635 C CA . VAL A 1 86 ? -36.670 11.913 44.569 1.00 84.81 86 VAL A CA 1
ATOM 636 C C . VAL A 1 86 ? -36.382 10.707 45.445 1.00 84.81 86 VAL A C 1
ATOM 638 O O . VAL A 1 86 ? -36.402 10.798 46.670 1.00 84.81 86 VAL A O 1
ATOM 641 N N . TYR A 1 87 ? -36.123 9.564 44.819 1.00 82.00 87 TYR A N 1
ATOM 642 C CA . TYR A 1 87 ? -35.675 8.381 45.539 1.00 82.00 87 TYR A CA 1
ATOM 643 C C . TYR A 1 87 ? -34.151 8.407 45.661 1.00 82.00 87 TYR A C 1
ATOM 645 O O . TYR A 1 87 ? -33.448 8.332 44.653 1.00 82.00 87 TYR A O 1
ATOM 653 N N . VAL A 1 88 ? -33.645 8.526 46.886 1.00 76.75 88 VAL A N 1
ATOM 654 C CA . VAL A 1 88 ? -32.213 8.479 47.192 1.00 76.75 88 VAL A CA 1
ATOM 655 C C . VAL A 1 88 ? -31.838 7.035 47.484 1.00 76.75 88 VAL A C 1
ATOM 657 O O . VAL A 1 88 ? -32.411 6.409 48.376 1.00 76.75 88 VAL A O 1
ATOM 660 N N . ARG A 1 89 ? -30.859 6.511 46.740 1.00 73.12 89 ARG A N 1
ATOM 661 C CA . ARG A 1 89 ? -30.295 5.178 46.959 1.00 73.12 89 ARG A CA 1
ATOM 662 C C . ARG A 1 89 ? -28.804 5.275 47.235 1.00 73.12 89 ARG A C 1
ATOM 664 O O . ARG A 1 89 ? -28.077 5.890 46.464 1.00 73.12 89 ARG A O 1
ATOM 671 N N . HIS A 1 90 ? -28.349 4.618 48.297 1.00 73.69 90 HIS A N 1
ATOM 672 C CA . HIS A 1 90 ? -26.928 4.532 48.625 1.00 73.69 90 HIS A CA 1
ATOM 673 C C . HIS A 1 90 ? -26.304 3.303 47.962 1.00 73.69 90 HIS A C 1
ATOM 675 O O . HIS A 1 90 ? -26.813 2.191 48.111 1.00 73.69 90 HIS A O 1
ATOM 681 N N . ILE A 1 91 ? -25.215 3.499 47.217 1.00 77.44 91 ILE A N 1
ATOM 682 C CA . ILE A 1 91 ? -24.474 2.418 46.559 1.00 77.44 91 ILE A CA 1
ATOM 683 C C . ILE A 1 91 ? -23.164 2.214 47.312 1.00 77.44 91 ILE A C 1
ATOM 685 O O . ILE A 1 91 ? -22.308 3.093 47.325 1.00 77.44 91 ILE A O 1
ATOM 689 N N . ASN A 1 92 ? -23.003 1.039 47.917 1.00 79.38 92 ASN A N 1
ATOM 690 C CA . ASN A 1 92 ? -21.829 0.726 48.733 1.00 79.38 92 ASN A CA 1
ATOM 691 C C . ASN A 1 92 ? -20.747 -0.003 47.936 1.00 79.38 92 ASN A C 1
ATOM 693 O O . ASN A 1 92 ? -19.562 0.131 48.232 1.00 79.38 92 ASN A O 1
ATOM 697 N N . GLN A 1 93 ? -21.153 -0.834 46.974 1.00 86.75 93 GLN A N 1
ATOM 698 C CA . GLN A 1 93 ? -20.250 -1.639 46.154 1.00 86.75 93 GLN A CA 1
ATOM 699 C C . GLN A 1 93 ? -20.824 -1.801 44.752 1.00 86.75 93 GLN A C 1
ATOM 701 O O . GLN A 1 93 ? -22.040 -1.781 44.555 1.00 86.75 93 GLN A O 1
ATOM 706 N N . ALA A 1 94 ? -19.943 -2.017 43.788 1.00 88.12 94 ALA A N 1
ATOM 707 C CA . ALA A 1 94 ? -20.297 -2.412 42.441 1.00 88.12 94 ALA A CA 1
ATOM 708 C C . ALA A 1 94 ? -19.289 -3.447 41.949 1.00 88.12 94 ALA A C 1
ATOM 710 O O . ALA A 1 94 ? -18.136 -3.466 42.381 1.00 88.12 94 ALA A O 1
ATOM 711 N N . GLU A 1 95 ? -19.733 -4.311 41.052 1.00 93.12 95 GLU A N 1
ATOM 712 C CA . GLU A 1 95 ? -18.874 -5.272 40.375 1.00 93.12 95 GLU A CA 1
ATOM 713 C C . GLU A 1 95 ? -19.303 -5.447 38.921 1.00 93.12 95 GLU A C 1
ATOM 715 O O . GLU A 1 95 ? -20.463 -5.216 38.562 1.00 93.12 95 GLU A O 1
ATOM 720 N N . TYR A 1 96 ? -18.342 -5.860 38.101 1.00 94.12 96 TYR A N 1
ATOM 721 C CA . TYR A 1 96 ? -18.535 -6.159 36.693 1.00 94.12 96 TYR A CA 1
ATOM 722 C C . TYR A 1 96 ? -17.911 -7.501 36.310 1.00 94.12 96 TYR A C 1
ATOM 724 O O . TYR A 1 96 ? -17.040 -8.031 37.006 1.00 94.12 96 TYR A O 1
ATOM 732 N N . PHE A 1 97 ? -18.373 -8.059 35.198 1.00 95.56 97 PHE A N 1
ATOM 733 C CA . PHE A 1 97 ? -17.875 -9.310 34.631 1.00 95.56 97 PHE A CA 1
ATOM 734 C C . PHE A 1 97 ? -18.211 -9.409 33.141 1.00 95.56 97 PHE A C 1
ATOM 736 O O . PHE A 1 97 ? -19.111 -8.730 32.641 1.00 95.56 97 PHE A O 1
ATOM 743 N N . TRP A 1 98 ? -17.469 -10.264 32.440 1.00 94.81 98 TRP A N 1
ATOM 744 C CA . TRP A 1 98 ? -17.568 -10.460 30.998 1.00 94.81 98 TRP A CA 1
ATOM 745 C C . TRP A 1 98 ? -18.206 -11.813 30.673 1.00 94.81 98 TRP A C 1
ATOM 747 O O . TRP A 1 98 ? -17.799 -12.835 31.219 1.00 94.81 98 TRP A O 1
ATOM 757 N N . ASP A 1 99 ? -19.192 -11.798 29.775 1.00 94.81 99 ASP A N 1
ATOM 758 C CA . ASP A 1 99 ? -19.890 -12.920 29.123 1.00 94.81 99 ASP A CA 1
ATOM 759 C C . ASP A 1 99 ? -20.679 -13.891 30.021 1.00 94.81 99 ASP A C 1
ATOM 761 O O . ASP A 1 99 ? -21.706 -14.418 29.590 1.00 94.81 99 ASP A O 1
ATOM 765 N N . ALA A 1 100 ? -20.264 -14.103 31.269 1.00 95.50 100 ALA A N 1
ATOM 766 C CA . ALA A 1 100 ? -20.919 -14.987 32.226 1.00 95.50 100 ALA A CA 1
ATOM 767 C C . ALA A 1 100 ? -20.969 -14.358 33.625 1.00 95.50 100 ALA A C 1
ATOM 769 O O . ALA A 1 100 ? -20.007 -13.736 34.069 1.00 95.50 100 ALA A O 1
ATOM 770 N N . ASP A 1 101 ? -22.090 -14.543 34.331 1.00 95.81 101 ASP A N 1
ATOM 771 C CA . ASP A 1 101 ? -22.234 -14.123 35.731 1.00 95.81 101 ASP A CA 1
ATOM 772 C C . ASP A 1 101 ? -21.502 -15.117 36.655 1.00 95.81 101 ASP A C 1
ATOM 774 O O . ASP A 1 101 ? -21.908 -16.281 36.725 1.00 95.81 101 ASP A O 1
ATOM 778 N N . PRO A 1 102 ? -20.454 -14.693 37.389 1.00 95.88 102 PRO A N 1
ATOM 779 C CA . PRO A 1 102 ? -19.716 -15.553 38.318 1.00 95.88 102 PRO A CA 1
ATOM 780 C C . PRO A 1 102 ? -20.483 -15.840 39.626 1.00 95.88 102 PRO A C 1
ATOM 782 O O . PRO A 1 102 ? -19.963 -16.491 40.536 1.00 95.88 102 PRO A O 1
ATOM 785 N N . GLY A 1 103 ? -21.719 -15.355 39.753 1.00 93.94 103 GLY A N 1
ATOM 786 C CA . GLY A 1 103 ? -22.536 -15.458 40.957 1.00 93.94 103 GLY A CA 1
ATOM 787 C C . GLY A 1 103 ? -22.220 -14.355 41.964 1.00 93.94 103 GLY A C 1
ATOM 788 O O . GLY A 1 103 ? -21.134 -13.780 41.951 1.00 93.94 103 GLY A O 1
ATOM 789 N N . VAL A 1 104 ? -23.208 -14.027 42.801 1.00 93.81 104 VAL A N 1
ATOM 790 C CA . VAL A 1 104 ? -23.256 -12.841 43.682 1.00 93.81 104 VAL A CA 1
ATOM 791 C C . VAL A 1 104 ? -21.987 -12.642 44.519 1.00 93.81 104 VAL A C 1
ATOM 793 O O . VAL A 1 104 ? 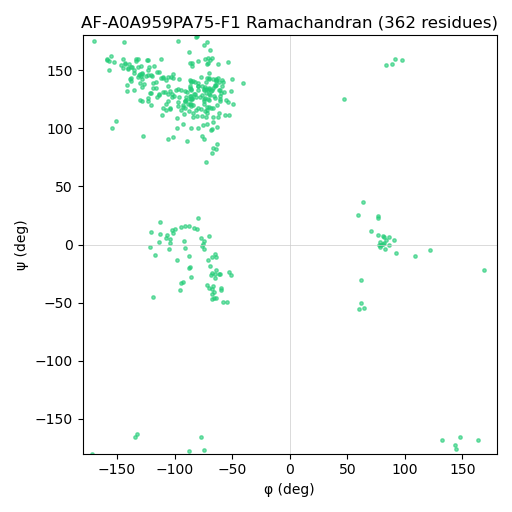-21.658 -13.492 45.340 1.00 93.81 104 VAL A O 1
ATOM 796 N N . GLY A 1 105 ? -21.320 -11.490 44.362 1.00 92.62 105 GLY A N 1
ATOM 797 C CA . GLY A 1 105 ? -20.123 -11.111 45.122 1.00 92.62 105 GLY A CA 1
ATOM 798 C C . GLY A 1 105 ? -18.795 -11.621 44.551 1.00 92.62 105 GLY A C 1
ATOM 799 O O . GLY A 1 105 ? -17.755 -11.346 45.143 1.00 92.62 105 GLY A O 1
ATOM 800 N N . ASN A 1 106 ? -18.821 -12.360 43.436 1.00 94.62 106 ASN A N 1
ATOM 801 C CA . ASN A 1 106 ? -17.630 -12.951 42.812 1.00 94.62 106 ASN A CA 1
ATOM 802 C C . ASN A 1 106 ? -17.167 -12.206 41.546 1.00 94.62 106 ASN A C 1
ATOM 804 O O . ASN A 1 106 ? -16.267 -12.681 40.854 1.00 94.62 106 ASN A O 1
ATOM 808 N N . GLY A 1 107 ? -17.805 -11.084 41.195 1.00 94.00 107 GLY A N 1
ATOM 809 C CA . GLY A 1 107 ? -17.383 -10.256 40.066 1.00 94.00 107 GLY A CA 1
ATOM 810 C C . GLY A 1 107 ? -16.124 -9.443 40.370 1.00 94.00 107 GLY A C 1
ATOM 811 O O . GLY A 1 107 ? -15.654 -9.374 41.506 1.00 94.00 107 GLY A O 1
ATOM 812 N N . THR A 1 108 ? -15.578 -8.787 39.346 1.00 93.75 108 THR A N 1
ATOM 813 C CA . THR A 1 108 ? -14.455 -7.861 39.540 1.00 93.75 108 THR A CA 1
ATOM 814 C C . THR A 1 108 ? -14.969 -6.569 40.179 1.00 93.75 108 THR A C 1
ATOM 816 O O . THR A 1 108 ? -15.891 -5.965 39.626 1.00 93.75 108 THR A O 1
ATOM 819 N N . PRO A 1 109 ? -14.414 -6.117 41.319 1.00 91.38 109 PRO A N 1
ATOM 820 C CA . PRO A 1 109 ? -14.874 -4.899 41.979 1.00 91.38 109 PRO A CA 1
ATOM 821 C C . PRO A 1 109 ? -14.699 -3.662 41.094 1.00 91.38 109 PRO A C 1
ATOM 823 O O . PRO A 1 109 ? -13.669 -3.502 40.437 1.00 91.38 109 PRO A O 1
ATOM 826 N N . VAL A 1 110 ? -15.684 -2.765 41.116 1.00 87.12 110 VAL A N 1
ATOM 827 C CA . VAL A 1 110 ? -15.581 -1.430 40.518 1.00 87.12 110 VAL A CA 1
ATOM 828 C C . VAL A 1 110 ? -15.298 -0.416 41.619 1.00 87.12 110 VAL A C 1
ATOM 830 O O 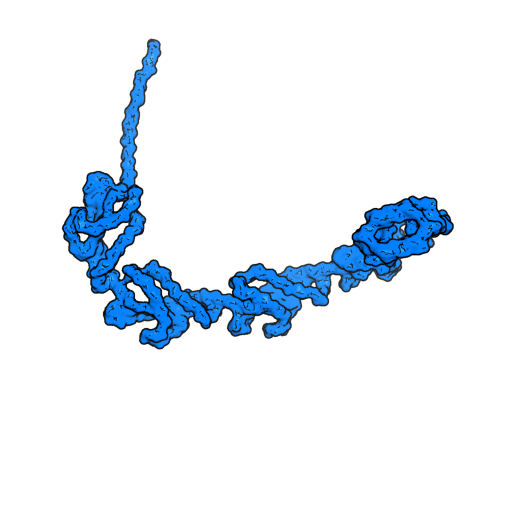. VAL A 1 110 ? -16.017 -0.351 42.619 1.00 87.12 110 VAL A O 1
ATOM 833 N N . THR A 1 111 ? -14.262 0.396 41.431 1.00 79.44 111 THR A N 1
ATOM 834 C CA . THR A 1 111 ? -13.965 1.513 42.330 1.00 79.44 111 THR A CA 1
ATOM 835 C C . THR A 1 111 ? -15.005 2.611 42.133 1.00 79.44 111 THR A C 1
ATOM 837 O O . THR A 1 111 ? -15.121 3.175 41.048 1.00 79.44 111 THR A O 1
ATOM 840 N N . LEU A 1 112 ? -15.756 2.922 43.187 1.00 74.94 112 LEU A N 1
ATOM 841 C CA . LEU A 1 112 ? -16.719 4.019 43.189 1.00 74.94 112 LEU A CA 1
ATOM 842 C C . LEU A 1 112 ? -16.006 5.303 43.620 1.00 74.94 112 LEU A C 1
ATOM 844 O O . LEU A 1 112 ? -15.458 5.368 44.722 1.00 74.94 112 LEU A O 1
ATOM 848 N N . ASN A 1 113 ? -16.013 6.325 42.763 1.00 61.16 113 ASN A N 1
ATOM 849 C CA . ASN A 1 113 ? -15.537 7.653 43.138 1.00 61.16 113 ASN A CA 1
ATOM 850 C C . ASN A 1 113 ? -16.572 8.268 44.082 1.00 61.16 113 ASN A C 1
ATOM 852 O O . ASN A 1 113 ? -17.677 8.635 43.696 1.00 61.16 113 ASN A O 1
ATOM 856 N N . THR A 1 114 ? -16.238 8.280 45.364 1.00 57.28 114 THR A N 1
ATOM 857 C CA . THR A 1 114 ? -17.143 8.639 46.450 1.00 57.28 114 THR A CA 1
ATOM 858 C C . THR A 1 114 ? -17.540 10.112 46.384 1.00 57.28 114 THR A C 1
ATOM 860 O O . THR A 1 114 ? -16.678 10.977 46.526 1.00 57.28 114 THR A O 1
ATOM 863 N N . THR A 1 115 ? -18.834 10.388 46.201 1.00 51.69 115 THR A N 1
ATOM 864 C CA . THR A 1 115 ? -19.682 11.352 46.954 1.00 51.69 115 THR A CA 1
ATOM 865 C C . THR A 1 115 ? -21.029 11.575 46.264 1.00 51.69 115 THR A C 1
ATOM 867 O O . THR A 1 115 ? -21.991 11.907 46.952 1.00 51.69 115 THR A O 1
ATOM 870 N N . ASP A 1 116 ? -21.132 11.300 44.962 1.00 49.22 116 ASP A N 1
ATOM 871 C CA . ASP A 1 116 ? -22.389 11.395 44.221 1.00 49.22 116 ASP A CA 1
ATOM 872 C C . ASP A 1 116 ? -22.989 10.014 43.950 1.00 49.22 116 ASP A C 1
ATOM 874 O O . ASP A 1 116 ? -22.420 9.153 43.285 1.00 49.22 116 ASP A O 1
ATOM 878 N N . LEU A 1 117 ? -24.179 9.821 44.510 1.00 54.41 117 LEU A N 1
ATOM 879 C CA . LEU A 1 117 ? -24.975 8.593 44.487 1.00 54.41 117 LEU A CA 1
ATOM 880 C C . LEU A 1 117 ? -25.813 8.436 43.214 1.00 54.41 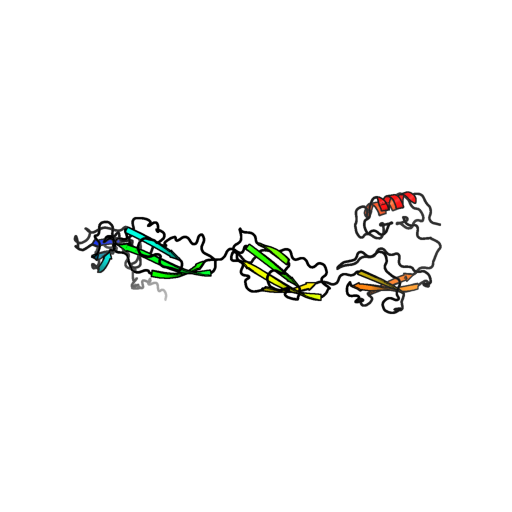117 LEU A C 1
ATOM 882 O O . LEU A 1 117 ? -26.734 7.619 43.171 1.00 54.41 117 LEU A O 1
ATOM 886 N N . ASN A 1 118 ? -25.521 9.222 42.179 1.00 53.47 118 ASN A N 1
ATOM 887 C CA . ASN A 1 118 ? -26.205 9.106 40.906 1.00 53.47 118 ASN A CA 1
ATOM 888 C C . ASN A 1 118 ? -25.377 8.230 39.960 1.00 53.47 118 ASN A C 1
ATOM 890 O O . ASN A 1 118 ? -24.203 8.493 39.713 1.00 53.47 118 ASN A O 1
ATOM 894 N N . ILE A 1 119 ? -26.005 7.193 39.403 1.00 52.22 119 ILE A N 1
ATOM 895 C CA . ILE A 1 119 ? -25.385 6.262 38.443 1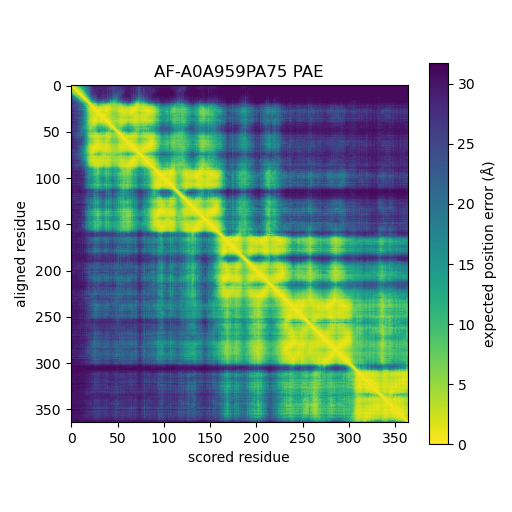.00 52.22 119 ILE A CA 1
ATOM 896 C C . ILE A 1 119 ? -25.106 6.910 37.073 1.00 52.22 119 ILE A C 1
ATOM 898 O O . ILE A 1 119 ? -24.669 6.245 36.143 1.00 52.22 119 ILE A O 1
ATOM 902 N N . ASP A 1 120 ? -25.302 8.220 36.957 1.00 49.59 120 ASP A N 1
ATOM 903 C CA . ASP A 1 120 ? -24.997 9.025 35.773 1.00 49.59 120 ASP A CA 1
ATOM 904 C C . ASP A 1 120 ? -23.500 9.382 35.656 1.00 49.59 120 ASP A C 1
ATOM 906 O O . ASP A 1 120 ? -23.125 10.384 35.056 1.00 49.59 120 ASP A O 1
ATOM 910 N N . THR A 1 121 ? -22.629 8.592 36.289 1.00 54.78 121 THR A N 1
ATOM 911 C CA . THR A 1 121 ? -21.175 8.748 36.206 1.00 54.78 121 THR A CA 1
ATOM 912 C C . THR A 1 121 ? -20.584 7.655 35.327 1.00 54.78 121 THR A C 1
ATOM 914 O O . THR A 1 121 ? -20.950 6.481 35.430 1.00 54.78 121 THR A O 1
ATOM 917 N N . ASP A 1 122 ? -19.649 8.043 34.460 1.00 61.59 122 ASP A N 1
ATOM 918 C CA . ASP A 1 122 ? -18.910 7.112 33.615 1.00 61.59 122 ASP A CA 1
ATOM 919 C C . ASP A 1 122 ? -18.098 6.143 34.491 1.00 61.59 122 ASP A C 1
ATOM 921 O O . ASP A 1 122 ? -17.120 6.514 35.146 1.00 61.59 122 ASP A O 1
ATOM 925 N N . LEU A 1 123 ? -18.516 4.878 34.524 1.00 68.06 123 LEU A N 1
ATOM 926 C CA . LEU A 1 123 ? -17.808 3.806 35.219 1.00 68.06 123 LEU A CA 1
ATOM 927 C C . LEU A 1 123 ? -16.665 3.294 34.334 1.00 68.06 123 LEU A C 1
ATOM 929 O O . LEU A 1 123 ? -16.898 2.704 33.279 1.00 68.06 123 LEU A O 1
ATOM 933 N N . ALA A 1 124 ? -15.423 3.474 34.782 1.00 71.88 124 ALA A N 1
ATOM 934 C CA . ALA A 1 124 ? -14.259 2.897 34.117 1.00 71.88 124 ALA A CA 1
ATOM 935 C C . ALA A 1 124 ? -14.156 1.391 34.429 1.00 71.88 124 ALA A C 1
ATOM 937 O O . ALA A 1 124 ? -13.849 0.999 35.556 1.00 71.88 124 ALA A O 1
ATOM 938 N N . VAL A 1 125 ? -14.395 0.544 33.424 1.00 84.62 125 VAL A N 1
ATOM 939 C CA . VAL A 1 125 ? -14.225 -0.919 33.493 1.00 84.62 125 VAL A CA 1
ATOM 940 C C . VAL A 1 125 ? -13.056 -1.363 32.612 1.00 84.62 125 VAL A C 1
ATOM 942 O O . VAL A 1 125 ? -12.838 -0.806 31.539 1.00 84.62 125 VAL A O 1
ATOM 945 N N . SER A 1 126 ? -12.292 -2.367 33.052 1.00 84.56 126 SER A N 1
ATOM 946 C CA . SER A 1 126 ? -11.157 -2.887 32.281 1.00 84.56 126 SER A CA 1
ATOM 947 C C . SER A 1 126 ? -11.602 -3.958 31.285 1.00 84.56 126 SER A C 1
ATOM 949 O O . SER A 1 126 ? -12.364 -4.866 31.622 1.00 84.56 126 SER A O 1
ATOM 951 N N . SER A 1 127 ? -11.071 -3.884 30.066 1.00 83.81 127 SER A N 1
ATOM 952 C CA . SER A 1 127 ? -11.139 -4.942 29.050 1.00 83.81 127 SER A CA 1
ATOM 953 C C . SER A 1 127 ? -9.825 -5.727 28.927 1.00 83.81 127 SER A C 1
ATOM 955 O O . SER A 1 127 ? -9.641 -6.483 27.975 1.00 83.81 127 SER A O 1
ATOM 957 N N . ALA A 1 128 ? -8.888 -5.562 29.869 1.00 81.62 128 ALA A N 1
ATOM 958 C CA . ALA A 1 128 ? -7.606 -6.259 29.830 1.00 81.62 128 ALA A CA 1
ATOM 959 C C . ALA A 1 128 ? -7.797 -7.786 29.856 1.00 81.62 128 ALA A C 1
ATOM 961 O O . ALA A 1 128 ? -8.509 -8.321 30.704 1.00 81.62 128 ALA A O 1
ATOM 962 N N . GLY A 1 129 ? -7.143 -8.486 28.927 1.00 77.00 129 GLY A N 1
ATOM 963 C CA . GLY A 1 129 ? -7.253 -9.942 28.789 1.00 77.00 129 GLY A CA 1
ATOM 964 C C . GLY A 1 129 ? -8.537 -10.428 28.107 1.00 77.00 129 GLY A C 1
ATOM 965 O O . GLY A 1 129 ? -8.690 -11.633 27.919 1.00 77.00 129 GLY A O 1
ATOM 966 N N . ILE A 1 130 ? -9.433 -9.521 27.704 1.00 82.81 130 ILE A N 1
ATOM 967 C CA . ILE A 1 130 ? -10.605 -9.849 26.891 1.00 82.81 130 ILE A CA 1
ATOM 968 C C . ILE A 1 130 ? -10.211 -9.806 25.417 1.00 82.81 130 ILE A C 1
ATOM 970 O O . ILE A 1 130 ? -9.521 -8.893 24.964 1.00 82.81 130 ILE A O 1
ATOM 974 N N . SER A 1 131 ? -10.632 -10.817 24.660 1.00 74.56 131 SER A N 1
ATOM 975 C CA . SER A 1 131 ? -10.405 -10.874 23.218 1.00 74.56 131 SER A CA 1
ATOM 976 C C . SER A 1 131 ? -11.084 -9.719 22.481 1.00 74.56 131 SER A C 1
ATOM 978 O O . SER A 1 131 ? -12.108 -9.209 22.918 1.00 74.56 131 SER A O 1
ATOM 980 N N . GLY A 1 132 ? -10.566 -9.358 21.306 1.00 76.62 132 GLY A N 1
ATOM 981 C CA . GLY A 1 132 ? -11.305 -8.491 20.392 1.00 76.62 132 GLY A CA 1
ATOM 982 C C . GLY A 1 132 ? -12.584 -9.169 19.895 1.00 76.62 132 GLY A C 1
ATOM 983 O O . GLY A 1 132 ? -12.557 -10.349 19.539 1.00 76.62 132 GLY A O 1
ATOM 984 N N . GLY A 1 133 ? -13.694 -8.435 19.841 1.00 76.12 133 GLY A N 1
ATOM 985 C CA . GLY A 1 133 ? -14.988 -8.981 19.440 1.00 76.12 133 GLY A CA 1
ATOM 986 C C . GLY A 1 133 ? -16.170 -8.388 20.198 1.00 76.12 133 GLY A C 1
ATOM 987 O O . GLY A 1 133 ? -16.056 -7.399 20.918 1.00 76.12 133 GLY A O 1
ATOM 988 N N . LYS A 1 134 ? -17.358 -8.963 19.982 1.00 84.38 134 LYS A N 1
ATOM 989 C CA . LYS A 1 134 ? -18.571 -8.610 20.733 1.00 84.38 134 LYS A CA 1
ATOM 990 C C . LYS A 1 134 ? -18.604 -9.411 22.033 1.00 84.38 134 LYS A C 1
ATOM 992 O O . LYS A 1 134 ? -18.589 -10.634 21.973 1.00 84.38 134 LYS A O 1
ATOM 997 N N . HIS A 1 135 ? -18.734 -8.714 23.154 1.00 90.50 135 HIS A N 1
ATOM 998 C CA . HIS A 1 135 ? -18.812 -9.289 24.493 1.00 90.50 135 HIS A CA 1
ATOM 999 C C . HIS A 1 135 ? -20.021 -8.732 25.252 1.00 90.50 135 HIS A C 1
ATOM 1001 O O . HIS A 1 135 ? -20.488 -7.624 24.967 1.00 90.50 135 HIS A O 1
ATOM 1007 N N . GLN A 1 136 ? -20.545 -9.493 26.211 1.00 95.06 136 GLN A N 1
ATOM 1008 C CA . GLN A 1 136 ? -21.550 -9.013 27.160 1.00 95.06 136 GLN A CA 1
ATOM 1009 C C . GLN A 1 136 ? -20.850 -8.506 28.421 1.00 95.06 136 GLN A C 1
ATOM 1011 O O . GLN A 1 136 ? -20.173 -9.263 29.107 1.00 95.06 136 GLN A O 1
ATOM 1016 N N . LEU A 1 137 ? -21.038 -7.235 28.752 1.00 94.94 137 LEU A N 1
ATOM 1017 C CA . LEU A 1 137 ? -20.619 -6.660 30.023 1.00 94.94 137 LEU A CA 1
ATOM 1018 C C . LEU A 1 137 ? -21.799 -6.709 30.994 1.00 94.94 137 LEU A C 1
ATOM 1020 O O . LEU A 1 137 ? -22.829 -6.071 30.759 1.00 94.94 137 LEU A O 1
ATOM 1024 N N . GLY A 1 138 ? -21.645 -7.471 32.072 1.00 94.44 138 GLY A N 1
ATOM 1025 C CA . GLY A 1 138 ? -22.576 -7.505 33.193 1.00 94.44 138 GLY A CA 1
ATOM 1026 C C . GLY A 1 138 ? -22.092 -6.592 34.311 1.00 94.44 138 GLY A C 1
ATOM 1027 O O . GLY A 1 138 ? -20.916 -6.626 34.661 1.00 94.44 138 GLY A O 1
ATOM 1028 N N . ILE A 1 139 ? -22.988 -5.779 34.872 1.00 91.88 139 ILE A N 1
ATOM 1029 C CA . ILE A 1 139 ? -22.728 -4.940 36.050 1.00 91.88 139 ILE A CA 1
ATOM 1030 C C . ILE A 1 139 ? -23.844 -5.165 37.070 1.00 91.88 139 ILE A C 1
ATOM 1032 O O . ILE A 1 139 ? -25.025 -5.213 36.714 1.00 91.88 139 ILE A O 1
ATOM 1036 N N . ARG A 1 140 ? -23.493 -5.251 38.353 1.00 90.81 140 ARG A N 1
ATOM 1037 C CA . ARG A 1 140 ? -24.462 -5.166 39.455 1.00 90.81 140 ARG A CA 1
ATOM 1038 C C . ARG A 1 140 ? -23.912 -4.349 40.611 1.00 90.81 140 ARG A C 1
ATOM 1040 O O . ARG A 1 140 ? -22.703 -4.230 40.797 1.00 90.81 140 ARG A O 1
ATOM 1047 N N . ILE A 1 141 ? -24.828 -3.797 41.394 1.00 87.69 141 ILE A N 1
ATOM 1048 C CA . ILE A 1 141 ? -24.520 -2.901 42.507 1.00 87.69 141 ILE A CA 1
ATOM 1049 C C . ILE A 1 141 ? -25.107 -3.428 43.809 1.00 87.69 141 ILE A C 1
ATOM 1051 O O . ILE A 1 141 ? -26.160 -4.067 43.811 1.00 87.69 141 ILE A O 1
ATOM 1055 N N . LYS A 1 142 ? -24.448 -3.127 44.921 1.00 85.75 142 LYS A N 1
ATOM 1056 C CA . LYS A 1 142 ? -24.894 -3.462 46.269 1.00 85.75 142 LYS A CA 1
ATOM 1057 C C . LYS A 1 142 ? -25.399 -2.209 46.972 1.00 85.75 142 LYS A C 1
ATOM 1059 O O . LYS A 1 142 ? -24.662 -1.225 47.074 1.00 85.75 142 LYS A O 1
ATOM 1064 N N . GLY A 1 143 ? -26.644 -2.260 47.437 1.00 78.50 143 GLY A N 1
ATOM 1065 C CA . GLY A 1 143 ? -27.247 -1.191 48.230 1.00 78.50 143 GLY A CA 1
ATOM 1066 C C . GLY A 1 143 ? -26.680 -1.117 49.649 1.00 78.50 143 GLY A C 1
ATOM 1067 O O . GLY A 1 143 ? -25.895 -1.977 50.072 1.00 78.50 143 GLY A O 1
ATOM 1068 N N . ALA A 1 144 ? -27.100 -0.097 50.401 1.00 75.88 144 ALA A N 1
ATOM 1069 C CA . ALA A 1 144 ? -26.772 0.028 51.821 1.00 75.88 144 ALA A CA 1
ATOM 1070 C C . ALA A 1 144 ? -27.443 -1.044 52.695 1.00 75.88 144 ALA A C 1
ATOM 1072 O O . ALA A 1 144 ? -26.883 -1.441 53.716 1.00 75.88 144 ALA A O 1
ATOM 1073 N N . ASP A 1 145 ? -28.578 -1.581 52.247 1.00 78.69 145 ASP A N 1
ATOM 1074 C CA . ASP A 1 145 ? -29.254 -2.760 52.805 1.00 78.69 145 ASP A CA 1
ATOM 1075 C C . ASP A 1 145 ? -28.444 -4.067 52.675 1.00 78.69 145 ASP A C 1
ATOM 1077 O O . ASP A 1 145 ? -28.812 -5.104 53.227 1.00 78.69 145 ASP A O 1
ATOM 1081 N N . GLY A 1 146 ? -27.327 -4.028 51.945 1.00 83.00 146 GLY A N 1
ATOM 1082 C CA . GLY A 1 146 ? -26.473 -5.175 51.683 1.00 83.00 146 GLY A CA 1
ATOM 1083 C C . GLY A 1 146 ? -27.005 -6.107 50.593 1.00 83.00 146 GLY A C 1
ATOM 1084 O O . GLY A 1 146 ? -26.348 -7.111 50.301 1.00 83.00 146 GLY A O 1
ATOM 1085 N N . ALA A 1 147 ? -28.138 -5.783 49.965 1.00 87.19 147 ALA A N 1
ATOM 1086 C CA . ALA A 1 147 ? -28.695 -6.552 48.867 1.00 87.19 147 ALA A CA 1
ATOM 1087 C C . ALA A 1 147 ? -28.055 -6.147 47.535 1.00 87.19 147 ALA A C 1
ATOM 1089 O O . ALA A 1 147 ? -27.798 -4.973 47.249 1.00 87.19 147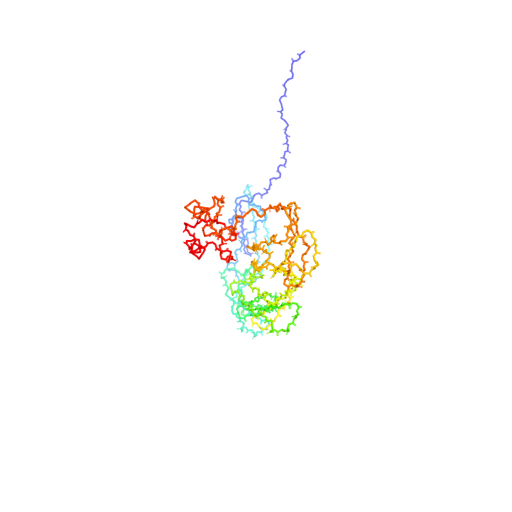 ALA A O 1
ATOM 1090 N N . TRP A 1 148 ? -27.808 -7.147 46.695 1.00 90.56 148 TRP A N 1
ATOM 1091 C CA . TRP A 1 148 ? -27.334 -6.940 45.333 1.00 90.56 148 TRP A CA 1
ATOM 1092 C C . TRP A 1 148 ? -28.506 -6.705 44.384 1.00 90.56 148 TRP A C 1
ATOM 1094 O O . TRP A 1 148 ? -29.543 -7.360 44.484 1.00 90.56 148 TRP A O 1
ATOM 1104 N N . SER A 1 149 ? -28.329 -5.788 43.435 1.00 88.44 149 SER A N 1
ATOM 1105 C CA . SER A 1 149 ? -29.257 -5.624 42.322 1.00 88.44 149 SER A CA 1
ATOM 1106 C C . SER A 1 149 ? -29.215 -6.845 41.395 1.00 88.44 149 SER A C 1
ATOM 1108 O O . SER A 1 149 ? -28.201 -7.549 41.337 1.00 88.44 149 SER A O 1
ATOM 1110 N N . PRO A 1 150 ? -30.259 -7.049 40.576 1.00 91.06 150 PRO A N 1
ATOM 1111 C CA . PRO A 1 150 ? -30.132 -7.850 39.368 1.00 91.06 150 PRO A CA 1
ATOM 1112 C C . PRO A 1 150 ? -28.979 -7.347 38.488 1.00 91.06 150 PRO A C 1
ATOM 1114 O O . PRO A 1 150 ? -28.583 -6.178 38.562 1.00 91.06 150 PRO A O 1
ATOM 1117 N N . VAL A 1 151 ? -28.463 -8.235 37.641 1.00 93.75 151 VAL A N 1
ATOM 1118 C CA . VAL A 1 151 ? -27.413 -7.898 36.676 1.00 93.75 151 VAL A CA 1
ATOM 1119 C C . VAL A 1 151 ? -28.000 -7.058 35.552 1.00 93.75 151 VAL A C 1
ATOM 1121 O O . VAL A 1 151 ? -29.004 -7.430 34.941 1.00 93.75 151 VAL A O 1
ATOM 1124 N N . ARG A 1 152 ? -27.341 -5.941 35.249 1.00 91.56 152 ARG A N 1
ATOM 1125 C CA . ARG A 1 152 ? -27.580 -5.169 34.036 1.00 91.56 152 ARG A CA 1
ATOM 1126 C C . ARG A 1 152 ? -26.548 -5.558 32.988 1.00 91.56 152 ARG A C 1
ATOM 1128 O O . ARG A 1 152 ? -25.353 -5.429 33.225 1.00 91.56 152 ARG A O 1
ATOM 1135 N N . TRP A 1 153 ? -27.032 -6.003 31.836 1.00 92.31 153 TRP A N 1
ATOM 1136 C CA . TRP A 1 153 ? -26.202 -6.400 30.705 1.00 92.31 153 TRP A CA 1
ATOM 1137 C C . TRP A 1 153 ? -26.149 -5.306 29.644 1.00 92.31 153 TRP A C 1
ATOM 1139 O O . TRP A 1 153 ? -27.150 -4.639 29.373 1.00 92.31 153 TRP A O 1
ATOM 1149 N N . THR A 1 154 ? -24.988 -5.152 29.017 1.00 90.94 154 THR A N 1
ATOM 1150 C CA . THR A 1 154 ? -24.815 -4.374 27.790 1.00 90.94 154 THR A CA 1
ATOM 1151 C C . THR A 1 154 ? -23.842 -5.079 26.854 1.00 90.94 154 THR A C 1
ATOM 1153 O O . THR A 1 154 ? -22.953 -5.802 27.297 1.00 90.94 154 THR A O 1
ATOM 1156 N N . THR A 1 155 ? -23.999 -4.879 25.548 1.00 90.94 155 THR A N 1
ATOM 1157 C CA . THR A 1 155 ? -23.057 -5.415 24.560 1.00 90.94 155 THR A CA 1
ATOM 1158 C C . THR A 1 155 ? -21.956 -4.395 24.309 1.00 90.94 155 THR A C 1
ATOM 1160 O O . THR A 1 155 ? -22.242 -3.269 23.910 1.00 90.94 155 THR A O 1
ATOM 1163 N N . VAL A 1 156 ? -20.703 -4.801 24.496 1.00 88.75 156 VAL A N 1
ATOM 1164 C CA . VAL A 1 156 ? -19.518 -3.979 24.229 1.00 88.75 156 VAL A CA 1
ATOM 1165 C C . VAL A 1 156 ? -18.707 -4.634 23.119 1.00 88.75 156 VAL A C 1
ATOM 1167 O O . VAL A 1 156 ? -18.574 -5.857 23.068 1.00 88.75 156 VAL A O 1
ATOM 1170 N N . HIS A 1 157 ? -18.174 -3.820 22.211 1.00 84.81 157 HIS A N 1
ATOM 1171 C CA . HIS A 1 157 ? -17.208 -4.288 21.227 1.00 84.81 157 HIS A CA 1
ATOM 1172 C C . HIS A 1 157 ? -15.798 -3.955 21.713 1.00 84.81 157 HIS A C 1
ATOM 1174 O O . HIS A 1 157 ? -15.422 -2.786 21.758 1.00 84.81 157 HIS A O 1
ATOM 1180 N N . VAL A 1 158 ? -15.040 -4.976 22.107 1.00 81.94 158 VAL A N 1
ATOM 1181 C CA . VAL A 1 158 ? -13.628 -4.830 22.474 1.00 81.94 158 VAL A CA 1
ATOM 1182 C C . VAL A 1 158 ? -12.822 -4.823 21.179 1.00 81.94 158 VAL A C 1
ATOM 1184 O O . VAL A 1 158 ? -12.990 -5.712 20.342 1.00 81.94 158 VAL A O 1
ATOM 1187 N N . GLN A 1 159 ? -11.979 -3.810 20.974 1.00 69.75 159 GLN A N 1
ATOM 1188 C CA . GLN A 1 159 ? -11.113 -3.763 19.796 1.00 69.75 159 GLN A CA 1
ATOM 1189 C C . GLN A 1 159 ? -10.024 -4.838 19.907 1.00 69.75 159 GLN A C 1
ATOM 1191 O O . GLN A 1 159 ? -9.433 -5.024 20.968 1.00 69.75 159 GLN A O 1
ATOM 1196 N N . GLY A 1 160 ? -9.794 -5.586 18.827 1.00 61.28 160 GLY A N 1
ATOM 1197 C CA . GLY A 1 160 ? -8.757 -6.614 18.788 1.00 61.28 160 GLY A CA 1
ATOM 1198 C C . GLY A 1 160 ? -7.382 -6.026 18.497 1.00 61.28 160 GLY A C 1
ATOM 1199 O O . GLY A 1 160 ? -7.251 -5.170 17.629 1.00 61.28 160 GLY A O 1
ATOM 1200 N N . GLU A 1 161 ? -6.352 -6.528 19.176 1.00 63.38 161 GLU A N 1
ATOM 1201 C CA . GLU A 1 161 ? -4.963 -6.266 18.797 1.00 63.38 161 GLU A CA 1
ATOM 1202 C C . GLU A 1 161 ? -4.605 -7.095 17.550 1.00 63.38 161 GLU A C 1
ATOM 1204 O O . GLU A 1 161 ? -4.701 -8.332 17.550 1.00 63.38 161 GLU A O 1
ATOM 1209 N N . PHE A 1 162 ? -4.206 -6.414 16.475 1.00 64.94 162 PHE A N 1
ATOM 1210 C CA . PHE A 1 162 ? -3.665 -7.040 15.268 1.00 64.94 162 PHE A CA 1
ATOM 1211 C C . PHE A 1 162 ? -2.195 -7.405 15.506 1.00 64.94 162 PHE A C 1
ATOM 1213 O O . PHE A 1 162 ? -1.459 -6.635 16.117 1.00 64.94 162 PHE A O 1
ATOM 1220 N N . TYR A 1 163 ? -1.777 -8.600 15.085 1.00 65.56 163 TYR A N 1
ATOM 1221 C CA . TYR A 1 163 ? -0.478 -9.163 15.479 1.00 65.56 163 TYR A CA 1
ATOM 1222 C C . TYR A 1 163 ? 0.443 -9.410 14.282 1.00 65.56 163 TYR A C 1
ATOM 1224 O O . TYR A 1 163 ? 1.612 -9.040 14.296 1.00 65.56 163 TYR A O 1
ATOM 1232 N N . GLU A 1 164 ? -0.100 -9.993 13.218 1.00 80.50 164 GLU A N 1
ATOM 1233 C CA . GLU A 1 164 ? 0.634 -10.376 12.013 1.00 80.50 164 GLU A CA 1
ATOM 1234 C C . GLU A 1 164 ? -0.335 -10.426 10.828 1.00 80.50 164 GLU A C 1
ATOM 1236 O O . GLU A 1 164 ? -1.552 -10.476 11.014 1.00 80.50 164 GLU A O 1
ATOM 1241 N N . GLY A 1 165 ? 0.173 -10.398 9.605 1.00 88.44 165 GLY A N 1
ATOM 1242 C CA . GLY A 1 165 ? -0.627 -10.594 8.403 1.00 88.44 165 GLY A CA 1
ATOM 1243 C C . GLY A 1 165 ? 0.139 -11.364 7.344 1.00 88.44 165 GLY A C 1
ATOM 1244 O O . GLY A 1 165 ? 1.319 -11.658 7.506 1.00 88.44 165 GLY A O 1
ATOM 1245 N N . GLU A 1 166 ? -0.546 -11.704 6.260 1.00 93.38 166 GLU A N 1
ATOM 1246 C CA . GLU A 1 166 ? 0.079 -12.296 5.084 1.00 93.38 166 GLU A CA 1
ATOM 1247 C C . GLU A 1 166 ? -0.439 -11.660 3.797 1.00 93.38 166 GLU A C 1
ATOM 1249 O O . GLU A 1 166 ? -1.598 -11.230 3.725 1.00 93.38 166 GLU A O 1
ATOM 1254 N N . TYR A 1 167 ? 0.430 -11.587 2.791 1.00 95.06 167 TYR A N 1
ATOM 1255 C CA . TYR A 1 167 ? 0.080 -11.160 1.443 1.00 95.06 167 TYR A CA 1
ATOM 1256 C C . TYR A 1 167 ? 0.430 -12.229 0.408 1.00 95.06 167 TYR A C 1
ATOM 1258 O O . TYR A 1 167 ? 1.256 -13.112 0.651 1.00 95.06 167 TYR A O 1
ATOM 1266 N N . PHE A 1 168 ? -0.219 -12.159 -0.749 1.00 96.19 168 PHE A N 1
ATOM 1267 C CA . PHE A 1 168 ? 0.051 -13.028 -1.891 1.00 96.19 168 PHE A CA 1
ATOM 1268 C C . PHE A 1 168 ? -0.419 -12.378 -3.195 1.00 96.19 168 PHE A C 1
ATOM 1270 O O . PHE A 1 168 ? -1.280 -11.494 -3.192 1.00 96.19 168 PHE A O 1
ATOM 1277 N N . TRP A 1 169 ? 0.158 -12.829 -4.306 1.00 97.12 169 TRP A N 1
ATOM 1278 C CA . TRP A 1 169 ? -0.138 -12.334 -5.646 1.00 97.12 169 TRP A CA 1
ATOM 1279 C C . TRP A 1 169 ? -1.025 -13.316 -6.410 1.00 97.12 169 TRP A C 1
ATOM 1281 O O . TRP A 1 169 ? -0.744 -14.511 -6.449 1.00 97.12 169 TRP A O 1
ATOM 1291 N N . ASP A 1 170 ? -2.082 -12.783 -7.022 1.00 96.31 170 ASP A N 1
ATOM 1292 C CA . ASP A 1 170 ? -3.024 -13.397 -7.968 1.00 96.31 170 ASP A CA 1
ATOM 1293 C C . ASP A 1 170 ? -3.857 -14.582 -7.465 1.00 96.31 170 ASP A C 1
ATOM 1295 O O . ASP A 1 170 ? -5.077 -14.579 -7.629 1.00 96.31 170 ASP A O 1
ATOM 1299 N N . THR A 1 171 ? -3.235 -15.592 -6.862 1.00 95.44 171 THR A N 1
ATOM 1300 C CA . THR A 1 171 ? -3.891 -16.822 -6.403 1.00 95.44 171 THR A CA 1
ATOM 1301 C C . THR A 1 171 ? -3.681 -17.011 -4.905 1.00 95.44 171 THR A C 1
ATOM 1303 O O . THR A 1 171 ? -2.553 -16.942 -4.427 1.00 95.44 171 THR A O 1
ATOM 1306 N N . ASP A 1 172 ? -4.761 -17.279 -4.164 1.00 95.00 172 ASP A N 1
ATOM 1307 C CA . ASP A 1 172 ? -4.688 -17.559 -2.723 1.00 95.00 172 ASP A CA 1
ATOM 1308 C C . ASP A 1 172 ? -3.996 -18.909 -2.463 1.00 95.00 172 ASP A C 1
ATOM 1310 O O . ASP A 1 172 ? -4.531 -19.945 -2.871 1.00 95.00 172 ASP A O 1
ATOM 1314 N N . PRO A 1 173 ? -2.838 -18.933 -1.771 1.00 94.81 173 PRO A N 1
ATOM 1315 C CA . PRO A 1 173 ? -2.137 -20.169 -1.424 1.00 94.81 173 PRO A CA 1
ATOM 1316 C C . PRO A 1 173 ? -2.812 -20.937 -0.270 1.00 94.81 173 PRO A C 1
ATOM 1318 O O . PRO A 1 173 ? -2.337 -21.994 0.153 1.00 94.81 173 PRO A O 1
ATOM 1321 N N . GLY A 1 174 ? -3.917 -20.419 0.263 1.00 91.12 174 GLY A N 1
ATOM 1322 C CA . GLY A 1 174 ? -4.577 -20.918 1.458 1.00 91.12 174 GLY A CA 1
ATOM 1323 C C . GLY A 1 174 ? -4.079 -20.226 2.724 1.00 91.12 174 GLY A C 1
ATOM 1324 O O . GLY A 1 174 ? -3.012 -19.612 2.764 1.00 91.12 174 GLY A O 1
ATOM 1325 N N . VAL A 1 175 ? -4.900 -20.311 3.771 1.00 89.06 175 VAL A N 1
ATOM 1326 C CA . VAL A 1 175 ? -4.697 -19.610 5.047 1.00 89.06 175 VAL A CA 1
ATOM 1327 C C . VAL A 1 175 ? -3.382 -20.021 5.708 1.00 89.06 175 VAL A C 1
ATOM 1329 O O . VAL A 1 175 ? -3.189 -21.201 5.995 1.00 89.06 175 VAL A O 1
ATOM 1332 N N . GLY A 1 176 ? -2.518 -19.044 5.997 1.00 88.44 176 GLY A N 1
ATOM 1333 C CA . GLY A 1 176 ? -1.221 -19.249 6.647 1.00 88.44 176 GLY A CA 1
ATOM 1334 C C . GLY A 1 176 ? -0.082 -19.646 5.703 1.00 88.44 176 GLY A C 1
ATOM 1335 O O . GLY A 1 176 ? 1.014 -19.926 6.184 1.00 88.44 176 GLY A O 1
ATOM 1336 N N . ASN A 1 177 ? -0.333 -19.697 4.391 1.00 92.00 177 ASN A N 1
ATOM 1337 C CA . ASN A 1 177 ? 0.661 -20.055 3.375 1.00 92.00 177 ASN A CA 1
ATOM 1338 C C . ASN A 1 177 ? 1.121 -18.850 2.534 1.00 92.00 177 ASN A C 1
ATOM 1340 O O . ASN A 1 177 ? 1.823 -19.033 1.539 1.00 92.00 177 ASN A O 1
ATOM 1344 N N . GLY A 1 178 ? 0.685 -17.634 2.873 1.00 93.38 178 GLY A N 1
ATOM 1345 C CA . GLY A 1 178 ? 1.135 -16.409 2.219 1.00 93.38 178 GLY A CA 1
ATOM 1346 C C . GLY A 1 178 ? 2.490 -15.932 2.743 1.00 93.38 178 GLY A C 1
ATOM 1347 O O . GLY A 1 178 ? 3.087 -16.519 3.647 1.00 93.38 178 GLY A O 1
ATOM 1348 N N . VAL A 1 179 ? 2.976 -14.822 2.187 1.00 93.75 179 VAL A N 1
ATOM 1349 C CA . VAL A 1 179 ? 4.188 -14.162 2.682 1.00 93.75 179 VAL A CA 1
ATOM 1350 C C . VAL A 1 179 ? 3.830 -13.339 3.914 1.00 93.75 179 VAL A C 1
ATOM 1352 O O . VAL A 1 179 ? 3.027 -12.408 3.832 1.00 93.75 179 VAL A O 1
ATOM 1355 N N . ALA A 1 180 ? 4.415 -13.686 5.059 1.00 91.88 180 ALA A N 1
ATOM 1356 C CA . ALA A 1 180 ? 4.120 -13.038 6.330 1.00 91.88 180 ALA A CA 1
ATOM 1357 C C . ALA A 1 180 ? 4.692 -11.611 6.413 1.00 91.88 180 ALA A C 1
ATOM 1359 O O . ALA A 1 180 ? 5.805 -11.339 5.964 1.00 91.88 180 ALA A O 1
ATOM 1360 N N . PHE A 1 181 ? 3.949 -10.717 7.063 1.00 88.00 181 PHE A N 1
ATOM 1361 C CA . PHE A 1 181 ? 4.397 -9.387 7.464 1.00 88.00 181 PHE A CA 1
ATOM 1362 C C . PHE A 1 181 ? 3.960 -9.086 8.901 1.00 88.00 181 PHE A C 1
ATOM 1364 O O . PHE A 1 181 ? 2.928 -9.567 9.374 1.00 88.00 181 PHE A O 1
ATOM 1371 N N . THR A 1 182 ? 4.745 -8.278 9.609 1.00 81.12 182 THR A N 1
ATOM 1372 C CA . THR A 1 182 ? 4.436 -7.856 10.978 1.00 81.12 182 THR A CA 1
ATOM 1373 C C . THR A 1 182 ? 3.745 -6.499 10.980 1.00 81.12 182 THR A C 1
ATOM 1375 O O . THR A 1 182 ? 4.064 -5.613 10.185 1.00 81.12 182 THR A O 1
ATOM 1378 N N . LEU A 1 183 ? 2.785 -6.339 11.889 1.00 76.19 183 LEU A N 1
ATOM 1379 C CA . LEU A 1 183 ? 2.147 -5.058 12.167 1.00 76.19 183 LEU A CA 1
ATOM 1380 C C . LEU A 1 183 ? 2.753 -4.479 13.445 1.00 76.19 183 LEU A C 1
ATOM 1382 O O . LEU A 1 183 ? 3.165 -5.216 14.342 1.00 76.19 183 LEU A O 1
ATOM 1386 N N . SER A 1 184 ? 2.863 -3.156 13.519 1.00 69.06 184 SER A N 1
ATOM 1387 C CA . SER A 1 184 ? 3.424 -2.520 14.716 1.00 69.06 184 SER A CA 1
ATOM 1388 C C . SER A 1 184 ? 2.413 -2.567 15.863 1.00 69.06 184 SER A C 1
ATOM 1390 O O . SER A 1 184 ? 1.244 -2.234 15.693 1.00 69.06 184 SER A O 1
ATOM 1392 N N . SER A 1 185 ? 2.865 -2.959 17.056 1.00 60.97 185 SER A N 1
ATOM 1393 C CA . SER A 1 185 ? 2.010 -3.090 18.246 1.00 60.97 185 SER A CA 1
ATOM 1394 C C . SER A 1 185 ? 1.472 -1.759 18.785 1.00 60.97 185 SER A C 1
ATOM 1396 O O . SER A 1 185 ? 0.631 -1.762 19.677 1.00 60.97 185 SER A O 1
ATOM 1398 N N . GLU A 1 186 ? 1.978 -0.629 18.286 1.00 54.78 186 GLU A N 1
ATOM 1399 C CA . GLU A 1 186 ? 1.576 0.717 18.713 1.00 54.78 186 GLU A CA 1
ATOM 1400 C C . GLU A 1 186 ? 0.350 1.246 17.956 1.00 54.78 186 GLU A C 1
ATOM 1402 O O . GLU A 1 186 ? -0.322 2.155 18.441 1.00 54.78 186 GLU A O 1
ATOM 1407 N N . PHE A 1 187 ? 0.025 0.674 16.793 1.00 50.75 187 PHE A N 1
ATOM 1408 C CA . PHE A 1 187 ? -1.024 1.195 15.924 1.00 50.75 187 PHE A CA 1
ATOM 1409 C C . PHE A 1 187 ? -2.222 0.247 15.902 1.00 50.75 187 PHE A C 1
ATOM 1411 O O . PHE A 1 187 ? -2.186 -0.848 15.351 1.00 50.75 187 PHE A O 1
ATOM 1418 N N . GLN A 1 188 ? -3.326 0.707 16.491 1.00 52.53 188 GLN A N 1
ATOM 1419 C CA . GLN A 1 188 ? -4.634 0.044 16.431 1.00 52.53 188 GLN A CA 1
ATOM 1420 C C . GLN A 1 188 ? -5.388 0.338 15.115 1.00 52.53 188 GLN A C 1
ATOM 1422 O O . GLN A 1 188 ? -6.587 0.077 15.019 1.00 52.53 188 GLN A O 1
ATOM 1427 N N . PHE A 1 189 ? -4.713 0.893 14.101 1.00 53.06 189 PHE A N 1
ATOM 1428 C CA . PHE A 1 189 ? -5.330 1.378 12.865 1.00 53.06 189 PHE A CA 1
ATOM 1429 C C . PHE A 1 189 ? -4.758 0.704 11.611 1.00 53.06 189 PHE A C 1
ATOM 1431 O O . PHE A 1 189 ? -3.630 0.221 11.579 1.00 53.06 189 PHE A O 1
ATOM 1438 N N . MET A 1 190 ? -5.594 0.652 10.572 1.00 57.19 190 MET A N 1
ATOM 1439 C CA . MET A 1 190 ? -5.377 -0.084 9.320 1.00 57.19 190 MET A CA 1
ATOM 1440 C C . MET A 1 190 ? -4.599 0.723 8.257 1.00 57.19 190 MET A C 1
ATOM 1442 O O . MET A 1 190 ? -4.635 0.381 7.079 1.00 57.19 190 MET A O 1
ATOM 1446 N N . ASP A 1 191 ? -3.938 1.815 8.643 1.00 62.50 191 ASP A N 1
ATOM 1447 C CA . ASP A 1 191 ? -3.221 2.757 7.768 1.00 62.50 191 ASP A CA 1
ATOM 1448 C C . ASP A 1 191 ? -1.699 2.530 7.729 1.00 62.50 191 ASP A C 1
ATOM 1450 O O . ASP A 1 191 ? -0.942 3.350 7.203 1.00 62.50 191 ASP A O 1
ATOM 1454 N N . GLN A 1 192 ? -1.234 1.387 8.235 1.00 73.00 192 GLN A N 1
ATOM 1455 C CA . GLN A 1 192 ? 0.179 1.037 8.201 1.00 73.00 192 GLN A CA 1
ATOM 1456 C C . GLN A 1 192 ? 0.653 0.726 6.773 1.00 73.00 192 GLN A C 1
ATOM 1458 O O . GLN A 1 192 ? 0.030 -0.032 6.028 1.00 73.00 192 GLN A O 1
ATOM 1463 N N . SER A 1 193 ? 1.809 1.280 6.405 1.00 77.19 193 SER A N 1
ATOM 1464 C CA . SER A 1 193 ? 2.505 0.903 5.173 1.00 77.19 193 SER A CA 1
ATOM 1465 C C . SER A 1 193 ? 3.279 -0.396 5.381 1.00 77.19 193 SER A C 1
ATOM 1467 O O . SER A 1 193 ? 4.011 -0.532 6.361 1.00 77.19 193 SER A O 1
ATOM 1469 N N . ILE A 1 194 ? 3.147 -1.329 4.439 1.00 82.56 194 ILE A N 1
ATOM 1470 C CA . ILE A 1 194 ? 3.943 -2.558 4.392 1.00 82.56 194 ILE A CA 1
ATOM 1471 C C . ILE A 1 194 ? 4.820 -2.567 3.140 1.00 82.56 194 ILE A C 1
ATOM 1473 O O . ILE A 1 194 ? 4.437 -2.021 2.104 1.00 82.56 194 ILE A O 1
ATOM 1477 N N . SER A 1 195 ? 5.990 -3.199 3.234 1.00 87.00 195 SER A N 1
ATOM 1478 C CA . SER A 1 195 ? 6.799 -3.515 2.056 1.00 87.00 195 SER A CA 1
ATOM 1479 C C . SER A 1 195 ? 6.289 -4.814 1.439 1.00 87.00 195 SER A C 1
ATOM 1481 O O . SER A 1 195 ? 6.109 -5.803 2.150 1.00 87.00 195 SER A O 1
ATOM 1483 N N . VAL A 1 196 ? 6.040 -4.802 0.131 1.00 91.75 196 VAL A N 1
ATOM 1484 C CA . VAL A 1 196 ? 5.528 -5.947 -0.627 1.00 91.75 196 VAL A CA 1
ATOM 1485 C C . VAL A 1 196 ? 6.545 -6.273 -1.706 1.00 91.75 196 VAL A C 1
ATOM 1487 O O . VAL A 1 196 ? 6.841 -5.426 -2.548 1.00 91.75 196 VAL A O 1
ATOM 1490 N N . ASP A 1 197 ? 7.074 -7.490 -1.672 1.00 91.69 197 ASP A N 1
ATOM 1491 C CA . ASP A 1 197 ? 7.987 -7.978 -2.696 1.00 91.69 197 ASP A CA 1
ATOM 1492 C C . ASP A 1 197 ? 7.204 -8.296 -3.977 1.00 91.69 197 ASP A C 1
ATOM 1494 O O . ASP A 1 197 ? 6.139 -8.920 -3.937 1.00 91.69 197 ASP A O 1
ATOM 1498 N N . ASN A 1 198 ? 7.720 -7.831 -5.109 1.00 90.44 198 ASN A N 1
ATOM 1499 C CA . ASN A 1 198 ? 7.173 -8.061 -6.444 1.00 90.44 198 ASN A CA 1
ATOM 1500 C C . ASN A 1 198 ? 8.172 -8.777 -7.367 1.00 90.44 198 ASN A C 1
ATOM 1502 O O . ASN A 1 198 ? 7.939 -8.861 -8.574 1.00 90.44 198 ASN A O 1
ATOM 1506 N N . THR A 1 199 ? 9.280 -9.285 -6.820 1.00 88.12 199 THR A N 1
ATOM 1507 C CA . THR A 1 199 ? 10.274 -10.028 -7.592 1.00 88.12 199 THR A CA 1
ATOM 1508 C C . THR A 1 199 ? 9.644 -11.255 -8.256 1.00 88.12 199 THR A C 1
ATOM 1510 O O . THR A 1 199 ? 8.831 -11.972 -7.674 1.00 88.12 199 THR A O 1
ATOM 1513 N N . GLY A 1 200 ? 9.996 -11.484 -9.523 1.00 85.62 200 GLY A N 1
ATOM 1514 C CA . GLY A 1 200 ? 9.487 -12.609 -10.312 1.00 85.62 200 GLY A CA 1
ATOM 1515 C C . GLY A 1 200 ? 8.076 -12.429 -10.883 1.00 85.62 200 GLY A C 1
ATOM 1516 O O . GLY A 1 200 ? 7.628 -13.307 -11.621 1.00 85.62 200 GLY A O 1
ATOM 1517 N N . LEU A 1 201 ? 7.386 -11.318 -10.602 1.00 89.75 201 LEU A N 1
ATOM 1518 C CA . LEU A 1 201 ? 6.152 -10.985 -11.312 1.00 89.75 201 LEU A CA 1
ATOM 1519 C C . LEU A 1 201 ? 6.464 -10.535 -12.738 1.00 89.75 201 LEU A C 1
ATOM 1521 O O . LEU A 1 201 ? 7.415 -9.795 -12.988 1.00 89.75 201 LEU A O 1
ATOM 1525 N N . THR A 1 202 ? 5.629 -10.972 -13.673 1.00 89.88 202 THR A N 1
ATOM 1526 C CA . THR A 1 202 ? 5.651 -10.478 -15.048 1.00 89.88 202 THR A CA 1
ATOM 1527 C C . THR A 1 202 ? 5.129 -9.051 -15.113 1.00 89.88 202 THR A C 1
ATOM 1529 O O . THR A 1 202 ? 4.401 -8.592 -14.237 1.00 89.88 202 THR A O 1
ATOM 1532 N N . SER A 1 203 ? 5.450 -8.341 -16.187 1.00 88.62 203 SER A N 1
ATOM 1533 C CA . SER A 1 203 ? 4.797 -7.069 -16.459 1.00 88.62 203 SER A CA 1
ATOM 1534 C C . SER A 1 203 ? 3.309 -7.270 -16.780 1.00 88.62 203 SER A C 1
ATOM 1536 O O . SER A 1 203 ? 2.90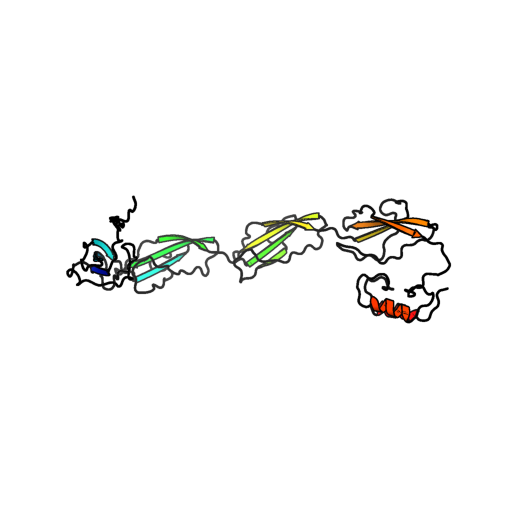7 -8.247 -17.416 1.00 88.62 203 SER A O 1
ATOM 1538 N N . GLY A 1 204 ? 2.463 -6.350 -16.314 1.00 89.69 204 GLY A N 1
ATOM 1539 C CA . GLY A 1 204 ? 1.012 -6.436 -16.473 1.00 89.69 204 GLY A CA 1
ATOM 1540 C C . GLY A 1 204 ? 0.219 -6.184 -15.194 1.00 89.69 204 GLY A C 1
ATOM 1541 O O . GLY A 1 204 ? 0.724 -5.674 -14.196 1.00 89.69 204 GLY A O 1
ATOM 1542 N N . LEU A 1 205 ? -1.077 -6.493 -15.248 1.00 92.88 205 LEU A N 1
ATOM 1543 C CA . LEU A 1 205 ? -1.990 -6.304 -14.125 1.00 92.88 205 LEU A CA 1
ATOM 1544 C C . LEU A 1 205 ? -1.962 -7.527 -13.204 1.00 92.88 205 LEU A C 1
ATOM 1546 O O . LEU A 1 205 ? -2.338 -8.617 -13.625 1.00 92.88 205 LEU A O 1
ATOM 1550 N N . HIS A 1 206 ? -1.607 -7.304 -11.943 1.00 95.56 206 HIS A N 1
ATOM 1551 C CA . HIS A 1 206 ? -1.606 -8.304 -10.881 1.00 95.56 206 HIS A CA 1
ATOM 1552 C C . HIS A 1 206 ? -2.582 -7.914 -9.770 1.00 95.56 206 HIS A C 1
ATOM 1554 O O . HIS A 1 206 ? -2.878 -6.733 -9.548 1.00 95.56 206 HIS A O 1
ATOM 1560 N N . LYS A 1 207 ? -3.091 -8.907 -9.043 1.00 96.31 207 LYS A N 1
ATOM 1561 C CA . LYS A 1 207 ? -3.897 -8.691 -7.840 1.00 96.31 207 LYS A CA 1
ATOM 1562 C C . LYS A 1 207 ? -3.065 -8.977 -6.602 1.00 96.31 207 LYS A C 1
ATOM 1564 O O . LYS A 1 207 ? -2.662 -10.110 -6.368 1.00 96.31 207 LYS A O 1
ATOM 1569 N N . LEU A 1 208 ? -2.856 -7.954 -5.786 1.00 96.50 208 LEU A N 1
ATOM 1570 C CA . LEU A 1 208 ? -2.325 -8.107 -4.443 1.00 96.50 208 LEU A CA 1
ATOM 1571 C C . LEU A 1 208 ? -3.474 -8.411 -3.490 1.00 96.50 208 LEU A C 1
ATOM 1573 O O . LEU A 1 208 ? -4.423 -7.632 -3.381 1.00 96.50 208 LEU A O 1
ATOM 1577 N N . TYR A 1 209 ? -3.347 -9.507 -2.763 1.00 95.44 209 TYR A N 1
ATOM 1578 C CA . TYR A 1 209 ? -4.238 -9.873 -1.678 1.00 95.44 209 TYR A CA 1
ATOM 1579 C C . TYR A 1 209 ? -3.518 -9.756 -0.346 1.00 95.44 209 TYR A C 1
ATOM 1581 O O . TYR A 1 209 ? -2.331 -10.056 -0.246 1.00 95.44 209 TYR A O 1
ATOM 1589 N N . MET A 1 210 ? -4.243 -9.334 0.685 1.00 92.44 210 MET A N 1
ATOM 1590 C CA . MET A 1 210 ? -3.720 -9.185 2.037 1.00 92.44 210 MET A CA 1
ATOM 1591 C C . MET A 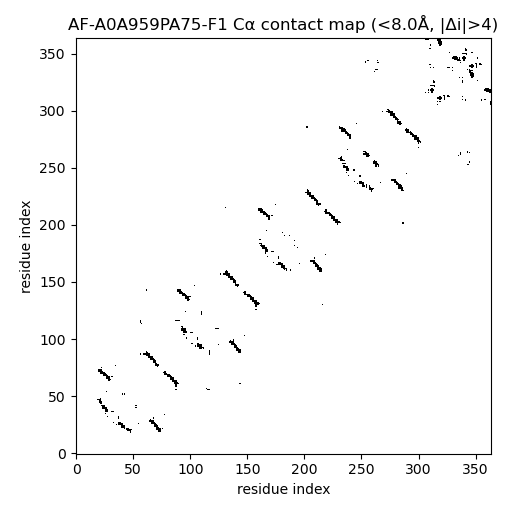1 210 ? -4.767 -9.629 3.047 1.00 92.44 210 MET A C 1
ATOM 1593 O O . MET A 1 210 ? -5.935 -9.263 2.933 1.00 92.44 210 MET A O 1
ATOM 1597 N N . ARG A 1 211 ? -4.368 -10.366 4.081 1.00 89.06 211 ARG A N 1
ATOM 1598 C CA . ARG A 1 211 ? -5.232 -10.634 5.235 1.00 89.06 211 ARG A CA 1
ATOM 1599 C C . ARG A 1 211 ? -4.448 -10.547 6.528 1.00 89.06 211 ARG A C 1
ATOM 1601 O O . ARG A 1 211 ? -3.295 -10.957 6.601 1.00 89.06 211 ARG A O 1
ATOM 1608 N N . VAL A 1 212 ? -5.095 -10.009 7.553 1.00 86.38 212 VAL A N 1
ATOM 1609 C CA . VAL A 1 212 ? -4.503 -9.827 8.880 1.00 86.38 212 VAL A CA 1
ATOM 1610 C C . VAL A 1 212 ? -5.020 -10.883 9.840 1.00 86.38 212 VAL A C 1
ATOM 1612 O O . VAL A 1 212 ? -6.185 -11.287 9.782 1.00 86.38 212 VAL A O 1
ATOM 1615 N N . ARG A 1 213 ? -4.146 -11.326 10.732 1.00 79.75 213 ARG A N 1
ATOM 1616 C CA . ARG A 1 213 ? -4.420 -12.294 11.780 1.00 79.75 213 ARG A CA 1
ATOM 1617 C C . ARG A 1 213 ? -4.490 -11.583 13.125 1.00 79.75 213 ARG A C 1
ATOM 1619 O O . ARG A 1 213 ? -3.611 -10.813 13.515 1.00 79.75 213 ARG A O 1
ATOM 1626 N N . THR A 1 214 ? -5.564 -11.860 13.849 1.00 72.12 214 THR A N 1
ATOM 1627 C CA . THR A 1 214 ? -5.706 -11.433 15.246 1.00 72.12 214 THR A CA 1
ATOM 1628 C C . THR A 1 214 ? -4.815 -12.286 16.153 1.00 72.12 214 THR A C 1
ATOM 1630 O O . THR A 1 214 ? -4.493 -13.424 15.802 1.00 72.12 214 THR A O 1
ATOM 1633 N N . LYS A 1 215 ? -4.479 -11.805 17.361 1.00 68.62 215 LYS A N 1
ATOM 1634 C CA . LYS A 1 215 ? -3.769 -12.625 18.374 1.00 68.62 215 LYS A CA 1
ATOM 1635 C C . LYS A 1 215 ? -4.448 -13.970 18.683 1.00 68.62 215 LYS A C 1
ATOM 1637 O O . LYS A 1 215 ? -3.776 -14.913 19.081 1.00 68.62 215 LYS A O 1
ATOM 1642 N N . ASN A 1 216 ? -5.756 -14.094 18.443 1.00 65.81 216 ASN A N 1
ATOM 1643 C CA . ASN A 1 216 ? -6.519 -15.337 18.621 1.00 65.81 216 ASN A CA 1
ATOM 1644 C C . ASN A 1 216 ? -6.302 -16.354 17.488 1.00 65.81 216 ASN A C 1
ATOM 1646 O O . ASN A 1 216 ? -6.995 -17.367 17.403 1.00 65.81 216 ASN A O 1
ATOM 1650 N N . GLY A 1 217 ? -5.387 -16.066 16.567 1.00 71.12 217 GLY A N 1
ATOM 1651 C CA . GLY A 1 217 ? -4.990 -16.966 15.500 1.00 71.12 217 GLY A CA 1
ATOM 1652 C C . GLY A 1 217 ? -5.950 -17.012 14.310 1.00 71.12 217 GLY A C 1
ATOM 1653 O O . GLY A 1 217 ? -5.666 -17.726 13.349 1.00 71.12 217 GLY A O 1
ATOM 1654 N N . SER A 1 218 ? -7.048 -16.254 14.348 1.00 76.19 218 SER A N 1
ATOM 1655 C CA . SER A 1 218 ? -8.027 -16.176 13.260 1.00 76.19 218 SER A CA 1
ATOM 1656 C C . SER A 1 218 ? -7.672 -15.056 12.290 1.00 76.19 218 SER A C 1
ATOM 1658 O O . SER A 1 218 ? -7.413 -13.924 12.716 1.00 76.19 218 SER A O 1
ATOM 1660 N N . PHE A 1 219 ? -7.686 -15.376 10.996 1.00 79.88 219 PHE A N 1
ATOM 1661 C CA . PHE A 1 219 ? -7.554 -14.397 9.924 1.00 79.88 219 PHE A CA 1
ATOM 1662 C C . PHE A 1 219 ? -8.882 -13.677 9.680 1.00 79.88 219 PHE A C 1
ATOM 1664 O O . PHE A 1 219 ? -9.949 -14.290 9.719 1.00 79.88 219 PHE A O 1
ATOM 1671 N N . GLY A 1 220 ? -8.798 -12.369 9.450 1.00 75.75 220 GLY A N 1
ATOM 1672 C CA . GLY A 1 220 ? -9.923 -11.542 9.031 1.00 75.75 220 GLY A CA 1
ATOM 1673 C C . GLY A 1 220 ? -10.255 -11.709 7.547 1.00 75.75 220 GLY A C 1
ATOM 1674 O O . GLY A 1 220 ? -9.799 -12.631 6.872 1.00 75.75 220 GLY A O 1
ATOM 1675 N N . THR A 1 221 ? -11.055 -10.782 7.028 1.00 82.06 221 THR A N 1
ATOM 1676 C CA . THR A 1 221 ? -11.385 -10.710 5.601 1.00 82.06 221 THR A CA 1
ATOM 1677 C C . THR A 1 221 ? -10.148 -10.417 4.759 1.00 82.06 221 THR A C 1
ATOM 1679 O O . THR A 1 221 ? -9.337 -9.568 5.130 1.00 82.06 221 THR A O 1
ATOM 1682 N N . THR A 1 222 ? -10.045 -11.060 3.598 1.00 89.81 222 THR A N 1
ATOM 1683 C CA . THR A 1 222 ? -9.011 -10.747 2.610 1.00 89.81 222 THR A CA 1
ATOM 1684 C C . THR A 1 222 ? -9.338 -9.437 1.900 1.00 89.81 222 THR A C 1
ATOM 1686 O O . THR A 1 222 ? -10.407 -9.290 1.307 1.00 89.81 222 THR A O 1
ATOM 1689 N N . TYR A 1 223 ? -8.409 -8.492 1.963 1.00 89.38 223 TYR A N 1
ATOM 1690 C CA . TYR A 1 223 ? -8.405 -7.268 1.178 1.00 89.38 223 TYR A CA 1
ATOM 1691 C C . TYR A 1 223 ? -7.723 -7.521 -0.169 1.00 89.38 223 TYR A C 1
ATOM 1693 O O . TYR A 1 223 ? -6.724 -8.237 -0.222 1.00 89.38 223 TYR A O 1
ATOM 1701 N N . GLU A 1 224 ? -8.237 -6.926 -1.245 1.00 93.62 224 GLU A N 1
ATOM 1702 C CA . GLU A 1 224 ? -7.647 -7.031 -2.580 1.00 93.62 224 GLU A CA 1
ATOM 1703 C C . GLU A 1 224 ? -7.362 -5.655 -3.185 1.00 93.62 224 GLU A C 1
ATOM 1705 O O . GLU A 1 224 ? -8.114 -4.694 -3.003 1.00 93.62 224 GLU A O 1
ATOM 1710 N N . ARG A 1 225 ? -6.269 -5.567 -3.942 1.00 92.56 225 ARG A N 1
ATOM 1711 C CA . ARG A 1 225 ? -5.886 -4.383 -4.708 1.00 92.56 225 ARG A CA 1
ATOM 1712 C C . ARG A 1 225 ? -5.296 -4.802 -6.046 1.00 92.56 225 ARG A C 1
ATOM 1714 O O . ARG A 1 225 ? -4.412 -5.645 -6.101 1.00 92.56 225 ARG A O 1
ATOM 1721 N N . SER A 1 226 ? -5.745 -4.175 -7.129 1.00 94.25 226 SER A N 1
ATOM 1722 C CA . SER A 1 226 ? -5.099 -4.334 -8.436 1.00 94.25 226 SER A CA 1
ATOM 1723 C C . SER A 1 226 ? -3.886 -3.409 -8.540 1.00 94.25 226 SER A C 1
ATOM 1725 O O . SER A 1 226 ? -3.992 -2.215 -8.247 1.00 94.25 226 SER A O 1
ATOM 1727 N N . ILE A 1 227 ? -2.741 -3.960 -8.935 1.00 94.12 227 ILE A N 1
ATOM 1728 C CA . ILE A 1 227 ? -1.465 -3.259 -9.099 1.00 94.12 227 ILE A CA 1
ATOM 1729 C C . ILE A 1 227 ? -0.933 -3.578 -10.495 1.00 94.12 227 ILE A C 1
ATOM 1731 O O . ILE A 1 227 ? -0.983 -4.720 -10.939 1.00 94.12 227 ILE A O 1
ATOM 1735 N N . TYR A 1 228 ? -0.445 -2.558 -11.199 1.00 91.94 228 TYR A N 1
ATOM 1736 C CA . TYR A 1 228 ? 0.183 -2.731 -12.503 1.00 91.94 228 TYR A CA 1
ATOM 1737 C C . TYR A 1 228 ? 1.703 -2.782 -12.339 1.00 91.94 228 TYR A C 1
ATOM 1739 O O . TYR A 1 228 ? 2.300 -1.816 -11.862 1.00 91.94 228 TYR A O 1
ATOM 1747 N N . ILE A 1 229 ? 2.314 -3.898 -12.729 1.00 91.12 229 ILE A N 1
ATOM 1748 C CA . ILE A 1 229 ? 3.763 -4.067 -12.815 1.00 91.12 229 ILE A CA 1
ATOM 1749 C C . ILE A 1 229 ? 4.209 -3.556 -14.187 1.00 91.12 229 ILE A C 1
ATOM 1751 O O . ILE A 1 229 ? 3.735 -4.023 -15.224 1.00 91.12 229 ILE A O 1
ATOM 1755 N N . ALA A 1 230 ? 5.072 -2.540 -14.198 1.00 88.69 230 ALA A N 1
ATOM 1756 C CA . ALA A 1 230 ? 5.548 -1.931 -15.435 1.00 88.69 230 ALA A CA 1
ATOM 1757 C C . ALA A 1 230 ? 6.489 -2.875 -16.197 1.00 88.69 230 ALA A C 1
ATOM 1759 O O . ALA A 1 230 ? 7.244 -3.628 -15.589 1.00 88.69 230 ALA A O 1
ATOM 1760 N N . ARG A 1 231 ? 6.464 -2.789 -17.531 1.00 88.69 231 ARG A N 1
ATOM 1761 C CA . ARG A 1 231 ? 7.476 -3.414 -18.394 1.00 88.69 231 ARG A CA 1
ATOM 1762 C C . ARG A 1 231 ? 8.841 -2.791 -18.143 1.00 88.69 231 ARG A C 1
ATOM 1764 O O . ARG A 1 231 ? 8.938 -1.568 -18.016 1.00 88.69 231 ARG A O 1
ATOM 1771 N N . THR A 1 232 ? 9.877 -3.617 -18.168 1.00 89.69 232 THR A N 1
ATOM 1772 C CA . THR A 1 232 ? 11.266 -3.158 -18.245 1.00 89.69 232 THR A CA 1
ATOM 1773 C C . THR A 1 232 ? 11.834 -3.433 -19.629 1.00 89.69 232 THR A C 1
ATOM 1775 O O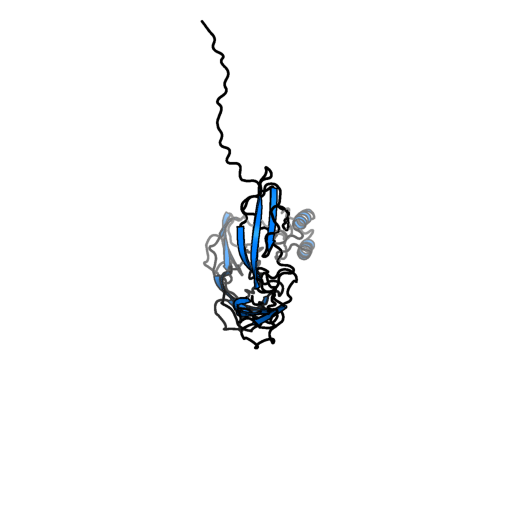 . THR A 1 232 ? 11.506 -4.435 -20.258 1.00 89.69 232 THR A O 1
ATOM 1778 N N . ILE A 1 233 ? 12.640 -2.507 -20.140 1.00 91.44 233 ILE A N 1
ATOM 1779 C CA . ILE A 1 233 ? 13.389 -2.660 -21.384 1.00 91.44 233 ILE A CA 1
ATOM 1780 C C . ILE A 1 233 ? 14.606 -3.529 -21.081 1.00 91.44 233 ILE A C 1
ATOM 1782 O O . ILE A 1 233 ? 15.373 -3.197 -20.181 1.00 91.44 233 ILE A O 1
ATOM 1786 N N . VAL A 1 234 ? 14.788 -4.607 -21.844 1.00 91.12 234 VAL A N 1
ATOM 1787 C CA . VAL A 1 234 ? 15.880 -5.581 -21.655 1.00 91.12 234 VAL A CA 1
ATOM 1788 C C . VAL A 1 234 ? 16.840 -5.649 -22.841 1.00 91.12 234 VAL A C 1
ATOM 1790 O O . VAL A 1 234 ? 17.877 -6.297 -22.756 1.00 91.12 234 VAL A O 1
ATOM 1793 N N . GLY A 1 235 ? 16.506 -4.989 -23.948 1.00 93.00 235 GLY A N 1
ATOM 1794 C CA . GLY A 1 235 ? 17.325 -4.974 -25.152 1.00 93.00 235 GLY A CA 1
ATOM 1795 C C . GLY A 1 235 ? 16.801 -3.988 -26.189 1.00 93.00 235 GLY A C 1
ATOM 1796 O O . GLY A 1 235 ? 15.765 -3.340 -26.005 1.00 93.00 235 GLY A O 1
ATOM 1797 N N . GLY A 1 236 ? 17.493 -3.916 -27.318 1.00 94.00 236 GLY A N 1
ATOM 1798 C CA . GLY A 1 236 ? 17.031 -3.180 -28.482 1.00 94.00 236 GLY A CA 1
ATOM 1799 C C . GLY A 1 236 ? 17.879 -3.456 -29.709 1.00 94.00 236 GLY A C 1
ATOM 1800 O O . GLY A 1 236 ? 18.882 -4.163 -29.644 1.00 94.00 236 GLY A O 1
ATOM 1801 N N . GLU A 1 237 ? 17.447 -2.901 -30.830 1.00 96.38 237 GLU A N 1
ATOM 1802 C CA . GLU A 1 237 ? 18.164 -2.973 -32.095 1.00 96.38 237 GLU A CA 1
ATOM 1803 C C . GLU A 1 237 ? 18.017 -1.667 -32.871 1.00 96.38 237 GLU A C 1
ATOM 1805 O O . GLU A 1 237 ? 17.044 -0.918 -32.693 1.00 96.38 237 GLU A O 1
ATOM 1810 N N . TYR A 1 238 ? 18.977 -1.419 -33.754 1.00 96.00 238 TYR A N 1
ATOM 1811 C CA . TYR A 1 238 ? 18.967 -0.306 -34.685 1.00 96.00 238 TYR A CA 1
ATOM 1812 C C . TYR A 1 238 ? 19.101 -0.778 -36.134 1.00 96.00 238 TYR A C 1
ATOM 1814 O O . TYR A 1 238 ? 19.548 -1.889 -36.416 1.00 96.00 238 TYR A O 1
ATOM 1822 N N . PHE A 1 239 ? 18.678 0.064 -37.072 1.00 97.00 239 PHE A N 1
ATOM 1823 C CA . PHE A 1 239 ? 18.840 -0.177 -38.506 1.00 97.00 239 PHE A CA 1
ATOM 1824 C C . PHE A 1 239 ? 18.746 1.128 -39.302 1.00 97.00 239 PHE A C 1
ATOM 1826 O O . PHE A 1 239 ? 18.171 2.118 -38.843 1.00 97.00 239 PHE A O 1
ATOM 1833 N N . TRP A 1 240 ? 19.298 1.116 -40.515 1.00 97.00 240 TRP A N 1
ATOM 1834 C CA . TRP A 1 240 ? 19.323 2.263 -41.419 1.00 97.00 240 TRP A CA 1
ATOM 1835 C C . TRP A 1 240 ? 18.276 2.132 -42.521 1.00 97.00 240 TRP A C 1
ATOM 1837 O O . TRP A 1 240 ? 18.229 1.120 -43.217 1.00 97.00 240 TRP A O 1
ATOM 1847 N N . ASP A 1 241 ? 17.478 3.186 -42.696 1.00 96.50 241 ASP A N 1
ATOM 1848 C CA . ASP A 1 241 ? 16.496 3.425 -43.763 1.00 96.50 241 ASP A CA 1
ATOM 1849 C C . ASP A 1 241 ? 15.343 2.415 -43.899 1.00 96.50 241 ASP A C 1
ATOM 1851 O O . ASP A 1 241 ? 14.176 2.814 -43.882 1.00 96.50 241 ASP A O 1
ATOM 1855 N N . THR A 1 242 ? 15.643 1.125 -44.054 1.00 95.94 242 THR A N 1
ATOM 1856 C CA . THR A 1 242 ? 14.679 0.044 -44.297 1.00 95.94 242 THR A CA 1
ATOM 1857 C C . THR A 1 242 ? 14.628 -0.909 -43.107 1.00 95.94 242 THR A C 1
ATOM 1859 O O . THR A 1 242 ? 15.660 -1.411 -42.675 1.00 95.94 242 THR A O 1
ATOM 1862 N N . ASP A 1 243 ? 13.424 -1.193 -42.603 1.00 96.75 243 ASP A N 1
ATOM 1863 C CA . ASP A 1 243 ? 13.216 -2.131 -41.490 1.00 96.75 243 ASP A CA 1
ATOM 1864 C C . ASP A 1 243 ? 13.495 -3.582 -41.928 1.00 96.75 243 ASP A C 1
ATOM 1866 O O . ASP A 1 243 ? 12.786 -4.092 -42.805 1.00 96.75 243 ASP A O 1
ATOM 1870 N N . PRO A 1 244 ? 14.483 -4.272 -41.326 1.00 96.50 244 PRO A N 1
ATOM 1871 C CA . PRO A 1 244 ? 14.792 -5.672 -41.627 1.00 96.50 244 PRO A CA 1
ATOM 1872 C C . PRO A 1 244 ? 13.784 -6.661 -41.007 1.00 96.50 244 PRO A C 1
ATOM 1874 O O . PRO A 1 244 ? 13.885 -7.877 -41.195 1.00 96.50 244 PRO A O 1
ATOM 1877 N N . GLY A 1 245 ? 12.791 -6.161 -40.273 1.00 96.00 245 GLY A N 1
ATOM 1878 C CA . GLY A 1 245 ? 11.861 -6.951 -39.480 1.00 96.00 245 GLY A CA 1
ATOM 1879 C C . GLY A 1 245 ? 12.377 -7.190 -38.063 1.00 96.00 245 GLY A C 1
ATOM 1880 O O . GLY A 1 245 ? 13.574 -7.120 -37.793 1.00 96.00 245 GLY A O 1
ATOM 1881 N N . VAL A 1 246 ? 11.436 -7.438 -37.152 1.00 95.62 246 VAL A N 1
ATOM 1882 C CA . VAL A 1 246 ? 11.672 -7.559 -35.706 1.00 95.62 246 VAL A CA 1
ATOM 1883 C C . VAL A 1 246 ? 12.725 -8.619 -35.384 1.00 95.62 246 VAL A C 1
ATOM 1885 O O . VAL A 1 246 ? 12.555 -9.778 -35.760 1.00 95.62 246 VAL A O 1
ATOM 1888 N N . GLY A 1 247 ? 13.772 -8.218 -34.658 1.00 94.69 247 GLY A N 1
ATOM 1889 C CA . GLY A 1 247 ? 14.868 -9.086 -34.227 1.00 94.69 247 GLY A CA 1
ATOM 1890 C C . GLY A 1 247 ? 15.937 -9.351 -35.293 1.00 94.69 247 GLY A C 1
ATOM 1891 O O . GLY A 1 247 ? 16.790 -10.208 -35.074 1.00 94.69 247 GLY A O 1
ATOM 1892 N N . ASN A 1 248 ? 15.875 -8.671 -36.444 1.00 96.06 248 ASN A N 1
ATOM 1893 C CA . ASN A 1 248 ? 16.851 -8.793 -37.534 1.00 96.06 248 ASN A CA 1
ATOM 1894 C C . ASN A 1 248 ? 17.685 -7.514 -37.741 1.00 96.06 248 ASN A C 1
ATOM 1896 O O . ASN A 1 248 ? 18.356 -7.389 -38.767 1.00 96.06 248 ASN A O 1
ATOM 1900 N N . GLY A 1 249 ? 17.581 -6.535 -36.841 1.00 95.38 249 GLY A N 1
ATOM 1901 C CA . GLY A 1 249 ? 18.423 -5.342 -36.836 1.00 95.38 249 GLY A CA 1
ATOM 1902 C C . GLY A 1 249 ? 19.779 -5.595 -36.180 1.00 95.38 249 GLY A C 1
ATOM 1903 O O . GLY A 1 249 ? 20.063 -6.686 -35.684 1.00 95.38 249 GLY A O 1
ATOM 1904 N N . GLU A 1 250 ? 20.615 -4.561 -36.163 1.00 95.12 250 GLU A N 1
ATOM 1905 C CA . GLU A 1 250 ? 21.881 -4.593 -35.436 1.00 95.12 250 GLU A CA 1
ATOM 1906 C C . GLU A 1 250 ? 21.610 -4.423 -33.931 1.00 95.12 250 GLU A C 1
ATOM 1908 O O . GLU A 1 250 ? 20.898 -3.489 -33.546 1.00 95.12 250 GLU A O 1
ATOM 1913 N N . PRO A 1 251 ? 22.132 -5.302 -33.060 1.00 94.12 251 PRO A N 1
ATOM 1914 C CA . PRO A 1 251 ? 21.814 -5.277 -31.638 1.00 94.12 251 PRO A CA 1
ATOM 1915 C C . PRO A 1 251 ? 22.427 -4.063 -30.931 1.00 94.12 251 PRO A C 1
ATOM 1917 O O . PRO A 1 251 ? 23.564 -3.675 -31.208 1.00 94.12 251 PRO A O 1
ATOM 1920 N N . LEU A 1 252 ? 21.687 -3.511 -29.967 1.00 91.44 252 LEU A N 1
ATOM 1921 C CA . LEU A 1 252 ? 22.227 -2.594 -28.963 1.00 91.44 252 LEU A CA 1
ATOM 1922 C C . LEU A 1 252 ? 22.831 -3.416 -27.812 1.00 91.44 252 LEU A C 1
ATOM 1924 O O . LEU A 1 252 ? 22.100 -4.076 -27.071 1.00 91.44 252 LEU A O 1
ATOM 1928 N N . ASN A 1 253 ? 24.159 -3.410 -27.697 1.00 83.94 253 ASN A N 1
ATOM 1929 C CA . ASN A 1 253 ? 24.941 -4.234 -26.776 1.00 83.94 253 ASN A CA 1
ATOM 1930 C C . ASN A 1 253 ? 25.227 -3.536 -25.441 1.00 83.94 253 ASN A C 1
ATOM 1932 O O . ASN A 1 253 ? 25.297 -4.203 -24.409 1.00 83.94 253 ASN A O 1
ATOM 1936 N N . THR A 1 254 ? 25.378 -2.212 -25.443 1.00 79.62 254 THR A N 1
ATOM 1937 C CA . THR A 1 254 ? 25.541 -1.408 -24.227 1.00 79.62 254 THR A CA 1
ATOM 1938 C C . THR A 1 254 ? 24.205 -0.754 -23.918 1.00 79.62 254 THR A C 1
ATOM 1940 O O . THR A 1 254 ? 23.865 0.295 -24.455 1.00 79.62 254 THR A O 1
ATOM 1943 N N . LEU A 1 255 ? 23.388 -1.405 -23.087 1.00 81.88 255 LEU A N 1
ATOM 1944 C CA . LEU A 1 255 ? 22.067 -0.905 -22.710 1.00 81.88 255 LEU A CA 1
ATOM 1945 C C . LEU A 1 255 ? 21.892 -0.944 -21.193 1.00 81.88 255 LEU A C 1
ATOM 1947 O O . LEU A 1 255 ? 21.986 -2.005 -20.577 1.00 81.88 255 LEU A O 1
ATOM 1951 N N . ASN A 1 256 ? 21.562 0.198 -20.593 1.00 83.06 256 ASN A N 1
ATOM 1952 C CA . ASN A 1 256 ? 21.104 0.241 -19.210 1.00 83.06 256 ASN A CA 1
ATOM 1953 C C . ASN A 1 256 ? 19.618 -0.151 -19.164 1.00 83.06 256 ASN A C 1
ATOM 1955 O O . ASN A 1 256 ? 18.748 0.637 -19.538 1.00 83.06 256 ASN A O 1
ATOM 1959 N N . ALA A 1 257 ? 19.342 -1.402 -18.792 1.00 76.94 257 ALA A N 1
ATOM 1960 C CA . ALA A 1 257 ? 17.998 -1.966 -18.729 1.00 76.94 257 ALA A CA 1
ATOM 1961 C C . ALA A 1 257 ? 17.166 -1.358 -17.584 1.00 76.94 257 ALA A C 1
ATOM 1963 O O . ALA A 1 257 ? 17.656 -1.132 -16.480 1.00 76.94 257 ALA A O 1
ATOM 1964 N N . GLY A 1 258 ? 15.872 -1.139 -17.822 1.00 82.75 258 GLY A N 1
ATOM 1965 C CA . GLY A 1 258 ? 14.978 -0.537 -16.830 1.00 82.75 258 GLY A CA 1
ATOM 1966 C C . GLY A 1 258 ? 13.672 -0.021 -17.424 1.00 82.75 258 GLY A C 1
ATOM 1967 O O . GLY A 1 258 ? 13.334 -0.303 -18.571 1.00 82.75 258 GLY A O 1
ATOM 1968 N N . THR A 1 259 ? 12.907 0.757 -16.656 1.00 82.88 259 THR A N 1
ATOM 1969 C CA . THR A 1 259 ? 11.689 1.428 -17.166 1.00 82.88 259 THR A CA 1
ATOM 1970 C C . THR A 1 259 ? 12.003 2.544 -18.168 1.00 82.88 259 THR A C 1
ATOM 1972 O O . THR A 1 259 ? 11.142 2.965 -18.936 1.00 82.88 259 THR A O 1
ATOM 1975 N N . THR A 1 260 ? 13.245 3.014 -18.154 1.00 82.38 260 THR A N 1
ATOM 1976 C CA . THR A 1 260 ? 13.882 3.866 -19.158 1.00 82.38 260 THR A CA 1
ATOM 1977 C C . THR A 1 260 ? 15.191 3.196 -19.537 1.00 82.38 260 THR A C 1
ATOM 1979 O O . THR A 1 260 ? 15.850 2.655 -18.652 1.00 82.38 260 THR A O 1
ATOM 1982 N N . ALA A 1 261 ? 15.570 3.247 -20.812 1.00 83.25 261 ALA A N 1
ATOM 1983 C CA . ALA A 1 261 ? 16.828 2.680 -21.273 1.00 83.25 261 ALA A CA 1
ATOM 1984 C C . ALA A 1 261 ? 17.688 3.733 -21.961 1.00 83.25 261 ALA A C 1
ATOM 1986 O O . ALA A 1 261 ? 17.173 4.624 -22.640 1.00 83.25 261 ALA A O 1
ATOM 1987 N N . GLN A 1 262 ? 18.995 3.589 -21.788 1.00 85.31 262 GLN A N 1
ATOM 1988 C CA . GLN A 1 262 ? 20.016 4.387 -22.447 1.00 85.31 262 GLN A CA 1
ATOM 1989 C C . GLN A 1 262 ? 21.057 3.452 -23.061 1.00 85.31 262 GLN A C 1
ATOM 1991 O O . GLN A 1 262 ? 21.332 2.398 -22.492 1.00 85.31 262 GLN A O 1
ATOM 1996 N N . THR A 1 263 ? 21.624 3.846 -24.201 1.00 85.19 263 THR A N 1
ATOM 1997 C CA . THR A 1 263 ? 22.719 3.133 -24.865 1.00 85.19 263 THR A CA 1
ATOM 1998 C C . THR A 1 263 ? 23.869 4.074 -25.205 1.00 85.19 263 THR A C 1
ATOM 2000 O O . THR A 1 263 ? 23.620 5.237 -25.526 1.00 85.19 263 THR A O 1
ATOM 2003 N N . CYS A 1 264 ? 25.100 3.563 -25.116 1.00 81.81 264 CYS A N 1
ATOM 2004 C CA . CYS A 1 264 ? 26.321 4.235 -25.565 1.00 81.81 264 CYS A CA 1
ATOM 2005 C C . CYS A 1 264 ? 26.954 3.519 -26.769 1.00 81.81 264 CYS A C 1
ATOM 2007 O O . CYS A 1 264 ? 28.131 3.717 -27.068 1.00 81.81 264 CYS A O 1
ATOM 2009 N N . ASP A 1 265 ? 26.183 2.690 -27.481 1.00 82.44 265 ASP A N 1
ATOM 2010 C CA . ASP A 1 265 ? 26.708 1.942 -28.615 1.00 82.44 265 ASP A CA 1
ATOM 2011 C C . ASP A 1 265 ? 27.128 2.868 -29.754 1.00 82.44 265 ASP A C 1
ATOM 2013 O O . ASP A 1 265 ? 26.407 3.785 -30.164 1.00 82.44 265 ASP A O 1
ATOM 2017 N N . VAL A 1 266 ? 28.286 2.558 -30.334 1.00 80.81 266 VAL A N 1
ATOM 2018 C CA . VAL A 1 266 ? 28.712 3.157 -31.594 1.00 80.81 266 VAL A CA 1
ATOM 2019 C C . VAL A 1 266 ? 27.850 2.582 -32.713 1.00 80.81 266 VAL A C 1
ATOM 2021 O O . VAL A 1 266 ? 27.937 1.402 -33.058 1.00 80.81 266 VAL A O 1
ATOM 2024 N N . VAL A 1 267 ? 27.022 3.437 -33.307 1.00 87.12 267 VAL A N 1
ATOM 2025 C CA . VAL A 1 267 ? 26.194 3.083 -34.462 1.00 87.12 267 VAL A CA 1
ATOM 2026 C C . VAL A 1 267 ? 27.085 2.980 -35.698 1.00 87.12 267 VAL A C 1
ATOM 2028 O O . VAL A 1 267 ? 27.657 3.972 -36.151 1.00 87.12 267 VAL A O 1
ATOM 2031 N N . SER A 1 268 ? 27.194 1.779 -36.266 1.00 86.62 268 SER A N 1
ATOM 2032 C CA . SER A 1 268 ? 27.998 1.553 -37.467 1.00 86.62 268 SER A CA 1
ATOM 2033 C C . SER A 1 268 ? 27.381 2.248 -38.681 1.00 86.62 268 SER A C 1
ATOM 2035 O O . SER A 1 268 ? 26.189 2.110 -38.960 1.00 86.62 268 SER A O 1
ATOM 2037 N N . THR A 1 269 ? 28.215 2.955 -39.440 1.00 87.38 269 THR A N 1
ATOM 2038 C CA . THR A 1 269 ? 27.888 3.532 -40.755 1.00 87.38 269 THR A CA 1
ATOM 2039 C C . THR A 1 269 ? 28.562 2.770 -41.902 1.00 87.38 269 THR A C 1
ATOM 2041 O O . THR A 1 269 ? 28.514 3.197 -43.057 1.00 87.38 269 THR A O 1
ATOM 2044 N N . VAL A 1 270 ? 29.197 1.626 -41.615 1.00 85.44 270 VAL A N 1
ATOM 2045 C CA . VAL A 1 270 ? 29.892 0.819 -42.626 1.00 85.44 270 VAL A CA 1
ATOM 2046 C C . VAL A 1 270 ? 28.905 0.352 -43.694 1.00 85.44 270 VAL A C 1
ATOM 2048 O O . VAL A 1 270 ? 27.879 -0.250 -43.395 1.00 85.44 270 VAL A O 1
ATOM 2051 N N . GLY A 1 271 ? 29.234 0.606 -44.961 1.00 86.25 271 GLY A N 1
ATOM 2052 C CA . GLY A 1 271 ? 28.390 0.225 -46.097 1.00 86.25 271 GLY A CA 1
ATOM 2053 C C . GLY A 1 271 ? 27.230 1.183 -46.383 1.00 86.25 271 GLY A C 1
ATOM 2054 O O . GLY A 1 271 ? 26.497 0.952 -47.344 1.00 86.25 271 GLY A O 1
ATOM 2055 N N . ILE A 1 272 ? 27.088 2.267 -45.615 1.00 90.31 272 ILE A N 1
ATOM 2056 C CA . ILE A 1 272 ? 26.130 3.343 -45.884 1.00 90.31 272 ILE A CA 1
ATOM 2057 C C . ILE A 1 272 ? 26.803 4.397 -46.776 1.00 90.31 272 ILE A C 1
ATOM 2059 O O . ILE A 1 272 ? 27.942 4.800 -46.537 1.00 90.31 272 ILE A O 1
ATOM 2063 N N . ALA A 1 273 ? 26.130 4.810 -47.853 1.00 91.50 273 ALA A N 1
ATOM 2064 C CA . ALA A 1 273 ? 26.650 5.846 -48.745 1.00 91.50 273 ALA A CA 1
ATOM 2065 C C . ALA A 1 273 ? 26.614 7.231 -48.064 1.00 91.50 273 ALA A C 1
ATOM 2067 O O . ALA A 1 273 ? 25.802 7.442 -47.171 1.00 91.50 273 ALA A O 1
ATOM 2068 N N . PRO A 1 274 ? 27.442 8.203 -48.482 1.00 91.31 274 PRO A N 1
ATOM 2069 C CA . PRO A 1 274 ? 27.311 9.569 -47.985 1.00 91.31 274 PRO A CA 1
ATOM 2070 C C . PRO A 1 274 ? 25.982 10.206 -48.411 1.00 91.31 274 PRO A C 1
ATOM 2072 O O . PRO A 1 274 ? 25.594 10.106 -49.579 1.00 91.31 274 PRO A O 1
ATOM 2075 N N . GLY A 1 275 ? 25.315 10.907 -47.496 1.00 92.88 275 GLY A N 1
ATOM 2076 C CA . GLY A 1 275 ? 24.021 11.541 -47.742 1.00 92.88 275 GLY A CA 1
ATOM 2077 C C . GLY A 1 275 ? 23.112 11.591 -46.515 1.00 92.88 275 GLY A C 1
ATOM 2078 O O . GLY A 1 275 ? 23.548 11.396 -45.386 1.00 92.88 275 GLY A O 1
ATOM 2079 N N . GLU A 1 276 ? 21.835 11.883 -46.751 1.00 96.19 276 GLU A N 1
ATOM 2080 C CA . GLU A 1 276 ? 20.790 11.911 -45.723 1.00 96.19 276 GLU A CA 1
ATOM 2081 C C . GLU A 1 276 ? 20.195 10.515 -45.519 1.00 96.19 276 GLU A C 1
ATOM 2083 O O . GLU A 1 276 ? 19.688 9.920 -46.471 1.00 96.19 276 GLU A O 1
ATOM 2088 N N . HIS A 1 277 ? 20.204 10.035 -44.277 1.00 96.44 277 HIS A N 1
ATOM 2089 C CA . HIS A 1 277 ? 19.705 8.716 -43.887 1.00 96.44 277 HIS A CA 1
ATOM 2090 C C . HIS A 1 277 ? 18.821 8.805 -42.641 1.00 96.44 277 HIS A C 1
ATOM 2092 O O . HIS A 1 277 ? 18.902 9.760 -41.865 1.00 96.44 277 HIS A O 1
ATOM 2098 N N . TYR A 1 278 ? 17.980 7.797 -42.420 1.00 97.31 278 TYR A N 1
ATOM 2099 C CA . TYR A 1 278 ? 17.234 7.639 -41.173 1.00 97.31 278 TYR A CA 1
ATOM 2100 C C . TYR A 1 278 ? 17.809 6.491 -40.349 1.00 97.31 278 TYR A C 1
ATOM 2102 O O . TYR A 1 278 ? 17.784 5.340 -40.784 1.00 97.31 278 TYR A O 1
ATOM 2110 N N . LEU A 1 279 ? 18.252 6.795 -39.130 1.00 96.62 279 LEU A N 1
ATOM 2111 C CA . LEU A 1 279 ? 18.523 5.785 -38.113 1.00 96.62 279 LEU A CA 1
ATOM 2112 C C . LEU A 1 279 ? 17.225 5.476 -37.381 1.00 96.62 279 LEU A C 1
ATOM 2114 O O . LEU A 1 279 ? 16.590 6.375 -36.826 1.00 96.62 279 LEU A O 1
ATOM 2118 N N . TYR A 1 280 ? 16.859 4.203 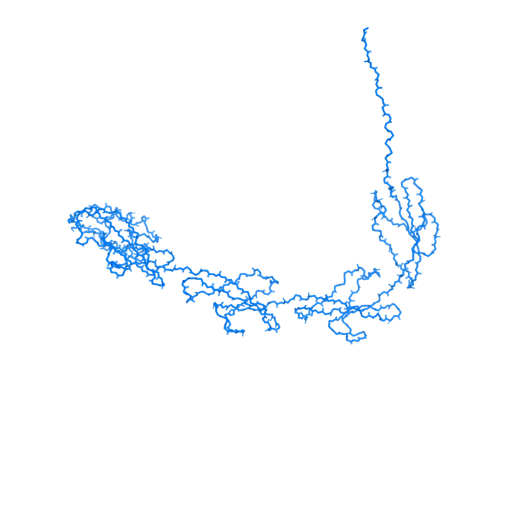-37.357 1.00 97.44 280 TYR A N 1
ATOM 2119 C CA . TYR A 1 280 ? 15.748 3.686 -36.580 1.00 97.44 280 TYR A CA 1
ATOM 2120 C C . TYR A 1 280 ? 16.268 2.920 -35.371 1.00 97.44 280 TYR A C 1
ATOM 2122 O O . TYR A 1 280 ? 17.271 2.221 -35.469 1.00 97.44 280 TYR A O 1
ATOM 2130 N N . VAL A 1 281 ? 15.552 3.019 -34.254 1.00 95.44 281 VAL A N 1
ATOM 2131 C CA . VAL A 1 281 ? 15.815 2.273 -33.022 1.00 95.44 281 VAL A CA 1
ATOM 2132 C C . VAL A 1 281 ? 14.499 1.728 -32.487 1.00 95.44 281 VAL A C 1
ATOM 2134 O O . VAL A 1 281 ? 13.513 2.464 -32.383 1.00 95.44 281 VAL A O 1
ATOM 2137 N N . ARG A 1 282 ? 14.475 0.452 -32.106 1.00 95.38 282 ARG A N 1
ATOM 2138 C CA . ARG A 1 282 ? 13.390 -0.131 -31.306 1.00 95.38 282 ARG A CA 1
ATOM 2139 C C . ARG A 1 282 ? 13.943 -0.926 -30.140 1.00 95.38 282 ARG A C 1
ATOM 2141 O O . ARG A 1 282 ? 15.046 -1.455 -30.205 1.00 95.38 282 ARG A O 1
ATOM 2148 N N . THR A 1 283 ? 13.152 -1.019 -29.084 1.00 94.44 283 THR A N 1
ATOM 2149 C CA . THR A 1 283 ? 13.505 -1.753 -27.870 1.00 94.44 283 THR A CA 1
ATOM 2150 C C . THR A 1 283 ? 12.624 -2.980 -27.701 1.00 94.44 283 THR A C 1
ATOM 2152 O O . THR A 1 283 ? 11.542 -3.067 -28.284 1.00 94.44 283 THR A O 1
ATOM 2155 N N . VAL A 1 284 ? 13.089 -3.933 -26.899 1.00 93.38 284 VAL A N 1
ATOM 2156 C CA . VAL A 1 284 ? 12.324 -5.108 -26.482 1.00 93.38 284 VAL A CA 1
ATOM 2157 C C . VAL A 1 284 ? 12.173 -5.106 -24.966 1.00 93.38 284 VAL A C 1
ATOM 2159 O O . VAL A 1 284 ? 13.128 -4.814 -24.238 1.00 93.38 284 VAL A O 1
ATOM 2162 N N . SER A 1 285 ? 10.960 -5.378 -24.489 1.00 92.38 285 SER A N 1
ATOM 2163 C CA . SER A 1 285 ? 10.676 -5.523 -23.062 1.00 92.38 285 SER A CA 1
ATOM 2164 C C . SER A 1 285 ? 10.899 -6.945 -22.545 1.00 92.38 285 SER A C 1
ATOM 2166 O O . SER A 1 285 ? 11.015 -7.895 -23.316 1.00 92.38 285 SER A O 1
ATOM 2168 N N . ASP A 1 286 ? 10.947 -7.083 -21.222 1.00 88.88 286 ASP A N 1
ATOM 2169 C CA . ASP A 1 286 ? 11.055 -8.346 -20.475 1.00 88.88 286 ASP A CA 1
ATOM 2170 C C . ASP A 1 286 ? 10.032 -9.432 -20.865 1.00 88.88 286 ASP A C 1
ATOM 2172 O O . ASP A 1 286 ? 10.313 -10.623 -20.737 1.00 88.88 286 ASP A O 1
ATOM 2176 N N . ASP A 1 287 ? 8.870 -9.045 -21.390 1.00 87.50 287 ASP A N 1
ATOM 2177 C CA . ASP A 1 287 ? 7.831 -9.930 -21.929 1.00 87.50 287 ASP A CA 1
ATOM 2178 C C . ASP A 1 287 ? 7.979 -10.223 -23.438 1.00 87.50 287 ASP A C 1
ATOM 2180 O O . ASP A 1 287 ? 7.047 -10.722 -24.072 1.00 87.50 287 ASP A O 1
ATOM 2184 N N . ASN A 1 288 ? 9.151 -9.941 -24.022 1.00 90.38 288 ASN A N 1
ATOM 2185 C CA . ASN A 1 288 ? 9.490 -10.115 -25.441 1.00 90.38 288 ASN A CA 1
ATOM 2186 C C . ASN A 1 288 ? 8.606 -9.318 -26.416 1.00 90.38 288 ASN A C 1
ATOM 2188 O O . ASN A 1 288 ? 8.467 -9.681 -27.590 1.00 90.38 288 ASN A O 1
ATOM 2192 N N . VAL A 1 289 ? 8.012 -8.215 -25.958 1.00 91.50 289 VAL A N 1
ATOM 2193 C CA . VAL A 1 289 ? 7.258 -7.303 -26.821 1.00 91.50 289 VAL A CA 1
ATOM 2194 C C . VAL A 1 289 ? 8.189 -6.224 -27.364 1.00 91.50 289 VAL A C 1
ATOM 2196 O O . VAL A 1 289 ? 8.830 -5.490 -26.617 1.00 91.50 289 VAL A O 1
ATOM 2199 N N . TRP A 1 290 ? 8.248 -6.111 -28.689 1.00 95.12 290 TRP A N 1
ATOM 2200 C CA . TRP A 1 290 ? 9.037 -5.086 -29.365 1.00 95.12 290 TRP A CA 1
ATOM 2201 C C . TRP A 1 290 ? 8.259 -3.781 -29.512 1.00 95.12 290 TRP A C 1
ATOM 2203 O O . TRP A 1 290 ? 7.068 -3.780 -29.841 1.00 95.12 290 TRP A O 1
ATOM 2213 N N . SER A 1 291 ? 8.944 -2.658 -29.304 1.00 94.44 291 SER A N 1
ATOM 2214 C CA . SER A 1 291 ? 8.396 -1.340 -29.589 1.00 94.44 291 SER A CA 1
ATOM 2215 C C . SER A 1 291 ? 8.244 -1.133 -31.097 1.00 94.44 291 SER A C 1
ATOM 2217 O O . SER A 1 291 ? 8.936 -1.738 -31.920 1.00 94.44 291 SER A O 1
ATOM 2219 N N . VAL A 1 292 ? 7.372 -0.199 -31.476 1.00 95.56 292 VAL A N 1
ATOM 2220 C CA . VAL A 1 292 ? 7.485 0.412 -32.804 1.00 95.56 292 VAL A CA 1
ATOM 2221 C C . VAL A 1 292 ? 8.828 1.152 -32.898 1.00 95.56 292 VAL A C 1
ATOM 2223 O O . VAL A 1 292 ? 9.270 1.714 -31.887 1.00 95.56 292 VAL A O 1
ATOM 2226 N N . PRO A 1 293 ? 9.500 1.149 -34.061 1.00 96.25 293 PRO A N 1
ATOM 2227 C CA . PRO A 1 293 ? 10.768 1.842 -34.204 1.00 96.25 293 PRO A CA 1
ATOM 2228 C C . PRO A 1 293 ? 10.569 3.358 -34.180 1.00 96.25 293 PRO A C 1
ATOM 2230 O O . PRO A 1 293 ? 9.734 3.911 -34.899 1.00 96.25 293 PRO A O 1
ATOM 2233 N N . SER A 1 294 ? 11.355 4.024 -33.340 1.00 96.44 294 SER A N 1
ATOM 2234 C CA . SER A 1 294 ? 11.566 5.468 -33.385 1.00 96.44 294 SER A CA 1
ATOM 2235 C C . SER A 1 294 ? 12.664 5.779 -34.397 1.00 96.44 294 SER A C 1
ATOM 2237 O O . SER A 1 294 ? 13.512 4.925 -34.641 1.00 96.44 294 SER A O 1
ATOM 2239 N N . ARG A 1 295 ? 12.674 6.977 -34.991 1.00 95.81 295 ARG A N 1
ATOM 2240 C CA . ARG A 1 295 ? 13.699 7.355 -35.973 1.00 95.81 295 ARG A CA 1
ATOM 2241 C C . ARG A 1 295 ? 14.216 8.767 -35.798 1.00 95.81 295 ARG A C 1
ATOM 2243 O O . ARG A 1 295 ? 13.470 9.660 -35.396 1.00 95.81 295 ARG A O 1
ATOM 2250 N N . ILE A 1 296 ? 15.451 8.969 -36.229 1.00 95.94 296 ILE A N 1
ATOM 2251 C CA . ILE A 1 296 ? 16.100 10.269 -36.365 1.00 95.94 296 ILE A CA 1
ATOM 2252 C C . ILE A 1 296 ? 16.763 10.366 -37.743 1.00 95.94 296 ILE A C 1
ATOM 2254 O O . ILE A 1 296 ? 17.239 9.368 -38.278 1.00 95.94 296 ILE A O 1
ATOM 2258 N N . GLN A 1 297 ? 16.746 11.556 -38.345 1.00 96.69 297 GLN A N 1
ATOM 2259 C CA . GLN A 1 297 ? 17.466 11.820 -39.591 1.00 96.69 297 GLN A CA 1
ATOM 2260 C C . GLN A 1 297 ? 18.905 12.213 -39.271 1.00 96.69 297 GLN A C 1
ATOM 2262 O O . GLN A 1 297 ? 19.121 13.059 -38.402 1.00 96.69 297 GLN A O 1
ATOM 2267 N N . MET A 1 298 ? 19.869 11.619 -39.967 1.00 91.69 298 MET A N 1
ATOM 2268 C CA . MET A 1 298 ? 21.292 11.892 -39.794 1.00 91.69 298 MET A CA 1
ATOM 2269 C C . MET A 1 298 ? 21.980 11.982 -41.156 1.00 91.69 298 MET A C 1
ATOM 2271 O O . MET A 1 298 ? 21.657 11.231 -42.077 1.00 91.69 298 MET A O 1
ATOM 2275 N N . THR A 1 299 ? 22.948 12.888 -41.272 1.00 92.00 299 THR A N 1
ATOM 2276 C CA . THR A 1 299 ? 23.790 13.014 -42.463 1.00 92.00 299 THR A CA 1
ATOM 2277 C C . THR A 1 299 ? 25.035 12.148 -42.290 1.00 92.00 299 THR A C 1
ATOM 2279 O O . THR A 1 299 ? 25.846 12.395 -41.398 1.00 92.00 299 THR A O 1
ATOM 2282 N N . VAL A 1 300 ? 25.206 11.148 -43.150 1.00 88.62 300 VAL A N 1
ATOM 2283 C CA . VAL A 1 300 ? 26.446 10.375 -43.259 1.00 88.62 300 VAL A CA 1
ATOM 2284 C C . VAL A 1 300 ? 27.397 11.144 -44.170 1.00 88.62 300 VAL A C 1
ATOM 2286 O O . VAL A 1 300 ? 27.080 11.422 -45.327 1.00 88.62 300 VAL A O 1
ATOM 2289 N N . THR A 1 301 ? 28.561 11.523 -43.656 1.00 84.12 301 THR A N 1
ATOM 2290 C CA . THR A 1 301 ? 29.588 12.215 -44.442 1.00 84.12 301 THR A CA 1
ATOM 2291 C C . THR A 1 301 ? 30.485 11.212 -45.167 1.00 84.12 301 THR A C 1
ATOM 2293 O O . THR A 1 301 ? 30.592 10.061 -44.739 1.00 84.12 301 THR A O 1
ATOM 2296 N N . PRO A 1 302 ? 31.143 11.613 -46.271 1.00 80.81 302 PRO A N 1
ATOM 2297 C CA . PRO A 1 302 ? 32.210 10.819 -46.862 1.00 80.81 302 PRO A CA 1
ATOM 2298 C C . PRO A 1 302 ? 33.231 10.415 -45.803 1.00 80.81 302 PRO A C 1
ATOM 2300 O O . PRO A 1 302 ? 33.524 11.187 -44.890 1.00 80.81 302 PRO A O 1
ATOM 2303 N N . ASN A 1 303 ? 33.745 9.194 -45.937 1.00 65.75 303 ASN A N 1
ATOM 2304 C CA . ASN A 1 303 ? 34.823 8.685 -45.104 1.00 65.75 303 ASN A CA 1
ATOM 2305 C C . ASN A 1 303 ? 36.129 9.381 -45.521 1.00 65.75 303 ASN A C 1
ATOM 2307 O O . ASN A 1 303 ? 36.969 8.796 -46.205 1.00 65.75 303 ASN A O 1
ATOM 2311 N N . ASP A 1 304 ? 36.243 10.665 -45.198 1.00 60.88 304 ASP A N 1
ATOM 2312 C CA . ASP A 1 304 ? 37.524 11.352 -45.168 1.00 60.88 304 ASP A CA 1
ATOM 2313 C C . ASP A 1 304 ? 38.319 10.675 -44.048 1.00 60.88 304 ASP A C 1
ATOM 2315 O O . ASP A 1 304 ? 37.786 10.484 -42.958 1.00 60.88 304 ASP A O 1
ATOM 2319 N N . ILE A 1 305 ? 39.530 10.199 -44.349 1.00 52.31 305 ILE A N 1
ATOM 2320 C CA . ILE A 1 305 ? 40.357 9.370 -43.458 1.00 52.31 305 ILE A CA 1
ATOM 2321 C C . ILE A 1 305 ? 40.736 10.175 -42.208 1.00 52.31 305 ILE A C 1
ATOM 2323 O O . ILE A 1 305 ? 41.800 10.771 -42.133 1.00 52.31 305 ILE A O 1
ATOM 2327 N N . VAL A 1 306 ? 39.826 10.212 -41.247 1.00 54.97 306 VAL A N 1
ATOM 2328 C CA . VAL A 1 306 ? 40.090 10.487 -39.847 1.00 54.97 306 VAL A CA 1
ATOM 2329 C C . VAL A 1 306 ? 39.438 9.314 -39.149 1.00 54.97 306 VAL A C 1
ATOM 2331 O O . VAL A 1 306 ? 38.221 9.281 -38.947 1.00 54.97 306 VAL A O 1
ATOM 2334 N N . VAL A 1 307 ? 40.230 8.274 -38.885 1.00 55.34 307 VAL A N 1
ATOM 2335 C CA . VAL A 1 307 ? 39.793 7.210 -37.984 1.00 55.34 307 VAL A CA 1
ATOM 2336 C C . VAL A 1 307 ? 39.380 7.911 -36.696 1.00 55.34 307 VAL A C 1
ATOM 2338 O O . VAL A 1 307 ? 40.163 8.676 -36.142 1.00 55.34 307 VAL A O 1
ATOM 2341 N N . GLY A 1 308 ? 38.128 7.724 -36.266 1.00 63.12 308 GLY A N 1
ATOM 2342 C CA . GLY A 1 308 ? 37.639 8.335 -35.035 1.00 63.12 308 GLY A CA 1
ATOM 2343 C C . GLY A 1 308 ? 38.600 7.990 -33.906 1.00 63.12 308 GLY A C 1
ATOM 2344 O O . GLY A 1 308 ? 38.722 6.821 -33.555 1.00 63.12 308 GLY A O 1
ATOM 2345 N N . CYS A 1 309 ? 39.318 8.990 -33.406 1.00 74.88 309 CYS A N 1
ATOM 2346 C CA . CYS A 1 309 ? 40.246 8.849 -32.301 1.00 74.88 309 CYS A CA 1
ATOM 2347 C C . CYS A 1 309 ? 39.460 8.875 -31.000 1.00 74.88 309 CYS A C 1
ATOM 2349 O O . CYS A 1 309 ? 38.943 9.936 -30.636 1.00 74.88 309 CYS A O 1
ATOM 2351 N N . PRO A 1 310 ? 39.357 7.753 -30.273 1.00 79.81 310 PRO A N 1
ATOM 2352 C CA . PRO A 1 310 ? 38.752 7.780 -28.954 1.00 79.81 310 PRO A CA 1
ATOM 2353 C C . PRO A 1 310 ? 39.590 8.709 -28.065 1.00 79.81 310 PRO A C 1
ATOM 2355 O O . PRO A 1 310 ? 40.758 8.424 -27.806 1.00 79.81 310 PRO A O 1
ATOM 2358 N N . GLY A 1 311 ? 39.008 9.836 -27.653 1.00 85.25 311 GLY A N 1
ATOM 2359 C CA . GLY A 1 311 ? 39.680 10.865 -26.858 1.00 85.25 311 GLY A CA 1
ATOM 2360 C C . GLY A 1 311 ? 39.992 12.183 -27.578 1.00 85.25 311 GLY A C 1
ATOM 2361 O O . GLY A 1 311 ? 40.338 13.125 -26.880 1.00 85.25 311 GLY A O 1
ATOM 2362 N N . ASP A 1 312 ? 39.840 12.298 -28.903 1.00 88.94 312 ASP A N 1
ATOM 2363 C CA . ASP A 1 312 ? 39.855 13.602 -29.603 1.00 88.94 312 ASP A CA 1
ATOM 2364 C C . ASP A 1 312 ? 38.417 14.148 -29.650 1.00 88.94 312 ASP A C 1
ATOM 2366 O O . ASP A 1 312 ? 37.618 13.841 -30.544 1.00 88.94 312 ASP A O 1
ATOM 2370 N N . TYR A 1 313 ? 38.041 14.891 -28.612 1.00 87.69 313 TYR A N 1
ATOM 2371 C CA . TYR A 1 313 ? 36.673 15.361 -28.414 1.00 87.69 313 TYR A CA 1
ATOM 2372 C C . TYR A 1 313 ? 36.396 16.672 -29.146 1.00 87.69 313 TYR A C 1
ATOM 2374 O O . TYR A 1 313 ? 35.245 16.935 -29.516 1.00 87.69 313 TYR A O 1
ATOM 2382 N N . ASN A 1 314 ? 37.419 17.503 -29.357 1.00 86.75 314 ASN A N 1
ATOM 2383 C CA . ASN A 1 314 ? 37.281 18.761 -30.091 1.00 86.75 314 ASN A CA 1
ATOM 2384 C C . ASN A 1 314 ? 37.455 18.591 -31.619 1.00 86.75 314 ASN A C 1
ATOM 2386 O O . ASN A 1 314 ? 37.093 19.506 -32.368 1.00 86.75 314 ASN A O 1
ATOM 2390 N N . ARG A 1 315 ? 37.904 17.407 -32.065 1.00 85.31 315 ARG A N 1
ATOM 2391 C CA . ARG A 1 315 ? 38.122 16.995 -33.459 1.00 85.31 315 ARG A CA 1
ATOM 2392 C C . ARG A 1 315 ? 39.194 17.814 -34.173 1.00 85.31 315 ARG A C 1
ATOM 2394 O O . ARG A 1 315 ? 39.036 18.124 -35.359 1.00 85.31 315 ARG A O 1
ATOM 2401 N N . ASP A 1 316 ? 40.249 18.202 -33.464 1.00 86.19 316 ASP A N 1
ATOM 2402 C CA . ASP A 1 316 ? 41.386 18.926 -34.042 1.00 86.19 316 ASP A CA 1
ATOM 2403 C C . ASP A 1 316 ? 42.511 18.009 -34.552 1.00 86.19 316 ASP A C 1
ATOM 2405 O O . ASP A 1 316 ? 43.450 18.486 -35.200 1.00 86.19 316 ASP A O 1
ATOM 2409 N N . GLY A 1 317 ? 42.363 16.695 -34.360 1.00 85.12 317 GLY A N 1
ATOM 2410 C CA . GLY A 1 317 ? 43.279 15.665 -34.834 1.00 85.12 317 GLY A CA 1
ATOM 2411 C C . GLY A 1 317 ? 44.379 15.302 -33.837 1.00 85.12 317 GLY A C 1
ATOM 2412 O O . GLY A 1 317 ? 45.256 14.502 -34.177 1.00 85.12 317 GLY A O 1
ATOM 2413 N N . THR A 1 318 ? 44.369 15.867 -32.629 1.00 89.12 318 THR A N 1
ATOM 2414 C CA . THR A 1 318 ? 45.300 15.529 -31.546 1.00 89.12 318 THR A CA 1
ATOM 2415 C C . THR A 1 318 ? 44.545 15.220 -30.258 1.00 89.12 318 THR A C 1
ATOM 2417 O O . THR A 1 318 ? 43.497 15.791 -30.015 1.00 89.12 318 THR A O 1
ATOM 2420 N N . ILE A 1 319 ? 45.069 14.316 -29.423 1.00 92.31 319 ILE A N 1
ATOM 2421 C CA . ILE A 1 319 ? 44.521 14.072 -28.077 1.00 92.31 319 ILE A CA 1
ATOM 2422 C C . ILE A 1 319 ? 45.367 14.852 -27.073 1.00 92.31 319 ILE A C 1
ATOM 2424 O O . ILE A 1 319 ? 46.461 14.401 -26.711 1.00 92.31 319 ILE A O 1
ATOM 2428 N N . ASP A 1 320 ? 44.900 16.018 -26.626 1.00 94.12 320 ASP A N 1
ATOM 2429 C CA . ASP A 1 320 ? 45.694 16.916 -25.783 1.00 94.12 320 ASP A CA 1
ATOM 2430 C C . ASP A 1 320 ? 44.950 17.487 -24.558 1.00 94.12 320 ASP A C 1
ATOM 2432 O O . ASP A 1 320 ? 43.945 16.960 -24.072 1.00 94.12 320 ASP A O 1
ATOM 2436 N N . THR A 1 321 ? 45.516 18.527 -23.936 1.00 95.81 321 THR A N 1
ATOM 2437 C CA . THR A 1 321 ? 44.924 19.159 -22.747 1.00 95.81 321 THR A CA 1
ATOM 2438 C C . THR A 1 321 ? 43.540 19.759 -22.998 1.00 95.81 321 THR A C 1
ATOM 2440 O O . THR A 1 321 ? 42.763 19.891 -22.055 1.00 95.81 321 THR A O 1
ATOM 2443 N N . SER A 1 322 ? 43.234 20.135 -24.237 1.00 94.62 322 SER A N 1
ATOM 2444 C CA . SER A 1 322 ? 41.939 20.661 -24.662 1.00 94.62 322 SER A CA 1
ATOM 2445 C C . SER A 1 322 ? 40.870 19.577 -24.574 1.00 94.62 322 SER A C 1
ATOM 2447 O O . SER A 1 322 ? 39.798 19.828 -24.021 1.00 94.62 322 SER A O 1
ATOM 2449 N N . ASP A 1 323 ? 41.188 18.354 -25.001 1.00 93.38 323 ASP A N 1
ATOM 2450 C CA . ASP A 1 323 ? 40.300 17.198 -24.860 1.00 93.38 323 ASP A CA 1
ATOM 2451 C C . ASP A 1 323 ? 40.166 16.755 -23.413 1.00 93.38 323 ASP A C 1
ATOM 2453 O O . ASP A 1 323 ? 39.068 16.433 -22.960 1.00 93.38 323 ASP A O 1
ATOM 2457 N N . LEU A 1 324 ? 41.254 16.826 -22.639 1.00 95.00 324 LEU A N 1
ATOM 2458 C CA . LEU A 1 324 ? 41.193 16.543 -21.207 1.00 95.00 324 LEU A CA 1
ATOM 2459 C C . LEU A 1 324 ? 40.228 17.499 -20.492 1.00 95.00 324 LEU A C 1
ATOM 2461 O O . LEU A 1 324 ? 39.521 17.083 -19.580 1.00 95.00 324 LEU A O 1
ATOM 2465 N N . LEU A 1 325 ? 40.166 18.775 -20.887 1.00 94.00 325 LEU A N 1
ATOM 2466 C CA . LEU A 1 325 ? 39.208 19.723 -20.310 1.00 94.00 325 LEU A CA 1
ATOM 2467 C C . LEU A 1 325 ? 37.758 19.371 -20.662 1.00 94.00 325 LEU A C 1
ATOM 2469 O O . LEU A 1 325 ? 36.881 19.547 -19.817 1.00 94.00 325 LEU A O 1
ATOM 2473 N N . ILE A 1 326 ? 37.509 18.856 -21.869 1.00 90.88 326 ILE A N 1
ATOM 2474 C CA . ILE A 1 326 ? 36.185 18.367 -22.273 1.00 90.88 326 ILE A CA 1
ATOM 2475 C C . ILE A 1 326 ? 35.820 17.115 -21.466 1.00 90.88 326 ILE A C 1
ATOM 2477 O O . ILE A 1 326 ? 34.739 17.069 -20.882 1.00 90.88 326 ILE A O 1
ATOM 2481 N N . PHE A 1 327 ? 36.745 16.158 -21.341 1.00 93.62 327 PHE A N 1
ATOM 2482 C CA . PHE A 1 327 ? 36.595 14.969 -20.499 1.00 93.62 327 PHE A CA 1
ATOM 2483 C C . PHE A 1 327 ? 36.262 15.332 -19.046 1.00 93.62 327 PHE A C 1
ATOM 2485 O O . PHE A 1 327 ? 35.288 14.844 -18.477 1.00 93.62 327 PHE A O 1
ATOM 2492 N N . LEU A 1 328 ? 37.032 16.250 -18.451 1.00 93.00 328 LEU A N 1
ATOM 2493 C CA . LEU A 1 328 ? 36.818 16.713 -17.078 1.00 93.00 328 LEU A CA 1
ATOM 2494 C C . LEU A 1 328 ? 35.482 17.445 -16.895 1.00 93.00 328 LEU A C 1
ATOM 2496 O O . LEU A 1 328 ? 34.980 17.500 -15.774 1.00 93.00 328 LEU A O 1
ATOM 2500 N N . GLY A 1 329 ? 34.892 17.972 -17.970 1.00 90.44 329 GLY A N 1
ATOM 2501 C CA . GLY A 1 329 ? 33.541 18.526 -17.957 1.00 90.44 329 GLY A CA 1
ATOM 2502 C C . GLY A 1 329 ? 32.454 17.485 -17.666 1.00 90.44 329 GLY A C 1
ATOM 2503 O O . GLY A 1 329 ? 31.439 17.845 -17.074 1.00 90.44 329 GLY A O 1
ATOM 2504 N N . GLY A 1 330 ? 32.682 16.218 -18.028 1.00 88.31 330 GLY A N 1
ATOM 2505 C CA . GLY A 1 330 ? 31.781 15.092 -17.758 1.00 88.31 330 GLY A CA 1
ATOM 2506 C C . GLY A 1 330 ? 32.245 14.169 -16.626 1.00 88.31 330 GLY A C 1
ATOM 2507 O O . GLY A 1 330 ? 31.585 13.175 -16.345 1.00 88.31 330 GLY A O 1
ATOM 2508 N N . PHE A 1 331 ? 33.371 14.454 -15.966 1.00 91.75 331 PHE A N 1
ATOM 2509 C CA . PHE A 1 331 ? 33.933 13.549 -14.960 1.00 91.75 331 PHE A CA 1
ATOM 2510 C C . PHE A 1 331 ? 33.026 13.417 -13.729 1.00 91.75 331 PHE A C 1
ATOM 2512 O O . PHE A 1 331 ? 32.658 14.409 -13.097 1.00 91.75 331 PHE A O 1
ATOM 2519 N N . GLY A 1 332 ? 32.702 12.180 -13.356 1.00 89.94 332 GLY A N 1
ATOM 2520 C CA . GLY A 1 332 ? 31.738 11.859 -12.305 1.00 89.94 332 GLY A CA 1
ATOM 2521 C C . GLY A 1 332 ? 30.273 11.891 -12.756 1.00 89.94 332 GLY A C 1
ATOM 2522 O O . GLY A 1 332 ? 29.392 11.660 -11.924 1.00 89.94 332 GLY A O 1
ATOM 2523 N N . SER A 1 333 ? 29.991 12.171 -14.034 1.00 88.50 333 SER A N 1
ATOM 2524 C CA . SER A 1 333 ? 28.651 12.030 -14.609 1.00 88.50 333 SER A CA 1
ATOM 2525 C C . SER A 1 333 ? 28.270 10.557 -14.772 1.00 88.50 333 SER A C 1
ATOM 2527 O O . SER A 1 333 ? 29.120 9.682 -14.925 1.00 88.50 333 SER A O 1
ATOM 2529 N N . SER A 1 334 ? 26.962 10.291 -14.783 1.00 83.12 334 SER A N 1
ATOM 2530 C CA . SER A 1 334 ? 26.401 9.000 -15.194 1.00 83.12 334 SER A CA 1
ATOM 2531 C C . SER A 1 334 ? 25.500 9.205 -16.407 1.00 83.12 334 SER A C 1
ATOM 2533 O O . SER A 1 334 ? 24.768 10.194 -16.472 1.00 83.12 334 SER A O 1
ATOM 2535 N N . GLY A 1 335 ? 25.579 8.297 -17.379 1.00 71.31 335 GLY A N 1
ATOM 2536 C CA . GLY A 1 335 ? 24.834 8.390 -18.632 1.00 71.31 335 GLY A CA 1
ATOM 2537 C C . GLY A 1 335 ? 25.403 9.394 -19.646 1.00 71.31 335 GLY A C 1
ATOM 2538 O O . GLY A 1 335 ? 24.659 9.872 -20.499 1.00 71.31 335 GLY A O 1
ATOM 2539 N N . GLU A 1 336 ? 26.694 9.725 -19.600 1.00 77.75 336 GLU A N 1
ATOM 2540 C CA . GLU A 1 336 ? 27.327 10.617 -20.582 1.00 77.75 336 GLU A CA 1
ATOM 2541 C C . GLU A 1 336 ? 28.222 9.831 -21.553 1.00 77.75 336 GLU A C 1
ATOM 2543 O O . GLU A 1 336 ? 29.410 9.652 -21.319 1.00 77.75 336 GLU A O 1
ATOM 2548 N N . CYS A 1 337 ? 27.655 9.391 -22.680 1.00 78.12 337 CYS A N 1
ATOM 2549 C CA . CYS A 1 337 ? 28.344 8.507 -23.634 1.00 78.12 337 CYS A CA 1
ATOM 2550 C C . CYS A 1 337 ? 29.482 9.170 -24.428 1.00 78.12 337 CYS A C 1
ATOM 2552 O O . CYS A 1 337 ? 30.227 8.486 -25.118 1.00 78.12 337 CYS A O 1
ATOM 2554 N N . THR A 1 338 ? 29.585 10.503 -24.412 1.00 80.69 338 THR A N 1
ATOM 2555 C CA . THR A 1 338 ? 30.584 11.219 -25.223 1.00 80.69 338 THR A CA 1
ATOM 2556 C C . THR A 1 338 ? 31.997 11.026 -24.682 1.00 80.69 338 THR A C 1
ATOM 2558 O O . THR A 1 338 ? 32.934 10.986 -25.470 1.00 80.69 338 THR A O 1
ATOM 2561 N N . VAL A 1 339 ? 32.147 10.941 -23.356 1.00 86.06 339 VAL A N 1
ATOM 2562 C CA . VAL A 1 339 ? 33.450 10.873 -22.668 1.00 86.06 339 VAL A CA 1
ATOM 2563 C C . VAL A 1 339 ? 33.613 9.614 -21.804 1.00 86.06 339 VAL A C 1
ATOM 2565 O O . VAL A 1 339 ? 34.675 9.418 -21.218 1.00 86.06 339 VAL A O 1
ATOM 2568 N N . ASP A 1 340 ? 32.581 8.771 -21.745 1.00 87.69 340 ASP A N 1
ATOM 2569 C CA . ASP A 1 340 ? 32.623 7.390 -21.255 1.00 87.69 340 ASP A CA 1
ATOM 2570 C C . ASP A 1 340 ? 33.300 6.515 -22.325 1.00 87.69 340 ASP A C 1
ATOM 2572 O O . ASP A 1 340 ? 32.728 6.223 -23.378 1.00 87.69 340 ASP A O 1
ATOM 2576 N N . LEU A 1 341 ? 34.566 6.173 -22.093 1.00 86.38 341 LEU A N 1
ATOM 2577 C CA . LEU A 1 341 ? 35.408 5.469 -23.058 1.00 86.38 341 LEU A CA 1
ATOM 2578 C C . LEU A 1 341 ? 35.269 3.950 -22.948 1.00 86.38 341 LEU A C 1
ATOM 2580 O O . LEU A 1 341 ? 35.632 3.246 -23.896 1.00 86.38 341 LEU A O 1
ATOM 2584 N N . ASN A 1 342 ? 34.791 3.437 -21.812 1.00 85.69 342 ASN A N 1
ATOM 2585 C CA . ASN A 1 342 ? 34.631 2.004 -21.583 1.00 85.69 342 ASN A CA 1
ATOM 2586 C C . ASN A 1 342 ? 33.185 1.505 -21.820 1.00 85.69 342 ASN A C 1
ATOM 2588 O O . ASN A 1 342 ? 32.984 0.296 -21.970 1.00 85.69 342 ASN A O 1
ATOM 2592 N N . GLY A 1 343 ? 32.214 2.419 -21.920 1.00 82.81 343 GLY A N 1
ATOM 2593 C CA . GLY A 1 343 ? 30.805 2.158 -22.202 1.00 82.81 343 GLY A CA 1
ATOM 2594 C C . GLY A 1 343 ? 30.004 1.616 -21.013 1.00 82.81 343 GLY A C 1
ATOM 2595 O O . GLY A 1 343 ? 28.999 0.933 -21.234 1.00 82.81 343 GLY A O 1
ATOM 2596 N N . ASP A 1 344 ? 30.445 1.850 -19.773 1.00 84.50 344 ASP A N 1
ATOM 2597 C CA . ASP A 1 344 ? 29.795 1.351 -18.552 1.00 84.50 344 ASP A CA 1
ATOM 2598 C C . ASP A 1 344 ? 28.757 2.314 -17.939 1.00 84.50 344 ASP A C 1
ATOM 2600 O O . ASP A 1 344 ? 28.116 1.986 -16.933 1.00 84.50 344 ASP A O 1
ATOM 2604 N N . PHE A 1 345 ? 28.510 3.446 -18.605 1.00 85.38 345 PHE A N 1
ATOM 2605 C CA . PHE A 1 345 ? 27.604 4.530 -18.226 1.00 85.38 345 PHE A CA 1
ATOM 2606 C C . PHE A 1 345 ? 28.061 5.380 -17.037 1.00 85.38 345 PHE A C 1
ATOM 2608 O O . PHE A 1 345 ? 27.259 6.181 -16.537 1.00 85.38 345 PHE A O 1
ATOM 2615 N N . VAL A 1 346 ? 29.307 5.263 -16.582 1.00 89.12 346 VAL A N 1
ATOM 2616 C CA . VAL A 1 346 ? 29.881 6.096 -15.524 1.00 89.12 346 VAL A CA 1
ATOM 2617 C C . VAL A 1 346 ? 31.200 6.676 -16.010 1.00 89.12 346 VAL A C 1
ATOM 2619 O O . VAL A 1 346 ? 32.115 5.946 -16.329 1.00 89.12 346 VAL A O 1
ATOM 2622 N N . VAL A 1 347 ? 31.333 8.003 -15.997 1.00 92.19 347 VAL A N 1
ATOM 2623 C CA . VAL A 1 347 ? 32.605 8.644 -16.356 1.00 92.19 347 VAL A CA 1
ATOM 2624 C C . VAL A 1 347 ? 33.485 8.712 -15.112 1.00 92.19 347 VAL A C 1
ATOM 2626 O O . VAL A 1 347 ? 33.299 9.593 -14.265 1.00 92.19 347 VAL A O 1
ATOM 2629 N N . ASP A 1 348 ? 34.441 7.797 -14.974 1.00 93.81 348 ASP A N 1
ATOM 2630 C CA . ASP A 1 348 ? 35.307 7.728 -13.797 1.00 93.81 348 ASP A CA 1
ATOM 2631 C C . ASP A 1 348 ? 36.804 7.576 -14.115 1.00 93.81 348 ASP A C 1
ATOM 2633 O O . ASP A 1 348 ? 37.312 7.921 -15.186 1.00 93.81 348 ASP A O 1
ATOM 2637 N N . THR A 1 349 ? 37.579 7.164 -13.110 1.00 95.12 349 THR A N 1
ATOM 2638 C CA . THR A 1 349 ? 39.024 6.975 -13.258 1.00 95.12 349 THR A CA 1
ATOM 2639 C C . THR A 1 349 ? 39.392 5.929 -14.308 1.00 95.12 349 THR A C 1
ATOM 2641 O O . THR A 1 349 ? 40.489 6.002 -14.853 1.00 95.12 349 THR A O 1
ATOM 2644 N N . SER A 1 350 ? 38.516 4.971 -14.592 1.00 94.38 350 SER A N 1
ATOM 2645 C CA . SER A 1 350 ? 38.702 3.939 -15.609 1.00 94.38 350 SER A CA 1
ATOM 2646 C C . SER A 1 350 ? 38.736 4.566 -17.002 1.00 94.38 350 SER A C 1
ATOM 2648 O O . SER A 1 350 ? 39.683 4.314 -17.751 1.00 94.38 350 SER A O 1
ATOM 2650 N N . ASP A 1 351 ? 37.804 5.474 -17.303 1.00 92.56 351 ASP A N 1
ATOM 2651 C CA . ASP A 1 351 ? 37.800 6.247 -18.550 1.00 92.56 351 ASP A CA 1
ATOM 2652 C C . ASP A 1 351 ? 38.989 7.191 -18.623 1.00 92.56 351 ASP A C 1
ATOM 2654 O O . ASP A 1 351 ? 39.657 7.275 -19.651 1.00 92.56 351 ASP A O 1
ATOM 2658 N N . LEU A 1 352 ? 39.331 7.849 -17.509 1.00 94.56 352 LEU A N 1
ATOM 2659 C CA . LEU A 1 352 ? 40.505 8.720 -17.463 1.00 94.56 352 LEU A CA 1
ATOM 2660 C C . LEU A 1 352 ? 41.788 7.941 -17.776 1.00 94.56 352 LEU A C 1
ATOM 2662 O O . LEU A 1 352 ? 42.664 8.450 -18.469 1.00 94.56 352 LEU A O 1
ATOM 2666 N N . LEU A 1 353 ? 41.923 6.708 -17.286 1.00 94.56 353 LEU A N 1
ATOM 2667 C CA . LEU A 1 353 ? 43.079 5.864 -17.588 1.00 94.56 353 LEU A CA 1
ATOM 2668 C C . LEU A 1 353 ? 43.114 5.454 -19.064 1.00 94.56 353 LEU A C 1
ATOM 2670 O O . LEU A 1 353 ? 44.196 5.435 -19.653 1.00 94.56 353 LEU A O 1
ATOM 2674 N N . MET A 1 354 ? 41.958 5.174 -19.671 1.00 90.69 354 MET A N 1
ATOM 2675 C CA . MET A 1 354 ? 41.860 4.918 -21.110 1.00 90.69 354 MET A CA 1
ATOM 2676 C C . MET A 1 354 ? 42.239 6.158 -21.924 1.00 90.69 354 MET A C 1
ATOM 2678 O O . MET A 1 354 ? 43.081 6.057 -22.816 1.00 90.69 354 MET A O 1
ATOM 2682 N N . PHE A 1 355 ? 41.732 7.335 -21.557 1.00 93.38 355 PHE A N 1
ATOM 2683 C CA . PHE A 1 355 ? 42.100 8.612 -22.167 1.00 93.38 355 PHE A CA 1
ATOM 2684 C C . PHE A 1 355 ? 43.612 8.876 -22.064 1.00 93.38 355 PHE A C 1
ATOM 2686 O O . PHE A 1 355 ? 44.283 9.138 -23.061 1.00 93.38 355 PHE A O 1
ATOM 2693 N N . LEU A 1 356 ? 44.188 8.732 -20.865 1.00 93.25 356 LEU A N 1
ATOM 2694 C CA . LEU A 1 356 ? 45.617 8.958 -20.624 1.00 93.25 356 LEU A CA 1
ATOM 2695 C C . LEU A 1 356 ? 46.518 7.961 -21.360 1.00 93.25 356 LEU A C 1
ATOM 2697 O O . LEU A 1 356 ? 47.665 8.292 -21.654 1.00 93.25 356 LEU A O 1
ATOM 2701 N N . SER A 1 357 ? 46.018 6.765 -21.682 1.00 91.12 357 SER A N 1
ATOM 2702 C CA . SER A 1 357 ? 46.764 5.797 -22.493 1.00 91.12 357 SER A CA 1
ATOM 2703 C C . SER A 1 357 ? 46.970 6.260 -23.941 1.00 91.12 357 SER A C 1
ATOM 2705 O O . SER A 1 357 ? 47.947 5.856 -24.571 1.00 91.12 357 SER A O 1
ATOM 2707 N N . ALA A 1 358 ? 46.090 7.136 -24.438 1.00 89.19 358 ALA A N 1
ATOM 2708 C CA . ALA A 1 358 ? 46.133 7.704 -25.783 1.00 89.19 358 ALA A CA 1
ATOM 2709 C C . ALA A 1 358 ? 46.615 9.171 -25.811 1.00 89.19 358 ALA A C 1
ATOM 2711 O O . ALA A 1 358 ? 46.785 9.747 -26.885 1.00 89.19 358 ALA A O 1
ATOM 2712 N N . PHE A 1 359 ? 46.863 9.786 -24.652 1.00 92.75 359 PHE A N 1
ATOM 2713 C CA . PHE A 1 359 ? 47.225 11.199 -24.544 1.00 92.75 359 PHE A CA 1
ATOM 2714 C C . PHE A 1 359 ? 48.531 11.543 -25.278 1.00 92.75 359 PHE A C 1
ATOM 2716 O O . PHE A 1 359 ? 49.557 10.879 -25.111 1.00 92.75 359 PHE A O 1
ATOM 2723 N N . GLY A 1 360 ? 48.505 12.625 -26.058 1.00 89.75 360 GLY A N 1
ATOM 2724 C CA . GLY A 1 360 ? 49.612 13.082 -26.899 1.00 89.75 360 GLY A CA 1
ATOM 2725 C C . GLY A 1 360 ? 49.725 12.360 -28.245 1.00 89.75 360 GLY A C 1
ATOM 2726 O O . GLY A 1 360 ? 50.705 12.582 -28.959 1.00 89.75 360 GLY A O 1
ATOM 2727 N N . SER A 1 361 ? 48.767 11.494 -28.590 1.00 88.50 361 SER A N 1
ATOM 2728 C CA . SER A 1 361 ? 48.690 10.875 -29.916 1.00 88.50 361 SER A CA 1
ATOM 2729 C C . SER A 1 361 ? 48.064 11.814 -30.955 1.00 88.50 361 SER A C 1
ATOM 2731 O O . SER A 1 361 ? 47.367 12.773 -30.622 1.00 88.50 361 SER A O 1
ATOM 2733 N N . ILE A 1 362 ? 48.371 11.537 -32.223 1.00 84.75 362 ILE A N 1
ATOM 2734 C CA . ILE A 1 362 ? 47.795 12.193 -33.399 1.00 84.75 362 ILE A CA 1
ATOM 2735 C C . ILE A 1 362 ? 46.899 11.199 -34.133 1.00 84.75 362 ILE A C 1
ATOM 2737 O O . ILE A 1 362 ? 47.211 10.008 -34.202 1.00 84.75 362 ILE A O 1
ATOM 2741 N N . CYS A 1 363 ? 45.801 11.704 -34.674 1.00 75.81 363 CYS A N 1
ATOM 2742 C CA . CYS A 1 363 ? 44.776 10.928 -35.354 1.00 75.81 363 CYS A CA 1
ATOM 2743 C C . CYS A 1 363 ? 45.077 10.893 -36.850 1.00 75.81 363 CYS A C 1
ATOM 2745 O O . CYS A 1 363 ? 44.904 11.904 -37.530 1.00 75.81 363 CYS A O 1
ATOM 2747 N N . GLU A 1 364 ? 45.590 9.760 -37.340 1.00 60.16 364 GLU A N 1
ATOM 2748 C CA . GLU A 1 364 ? 45.875 9.523 -38.769 1.00 60.16 364 GLU A CA 1
ATOM 2749 C C . GLU A 1 364 ? 44.744 8.794 -39.503 1.00 60.16 364 GLU A C 1
ATOM 2751 O O . GLU A 1 364 ? 44.085 7.907 -38.905 1.00 60.16 364 GLU A O 1
#